Protein AF-A0A3B8ZKW4-F1 (afdb_monomer_lite)

Sequence (246 aa):
SGERSGASQREGILIQVPKGES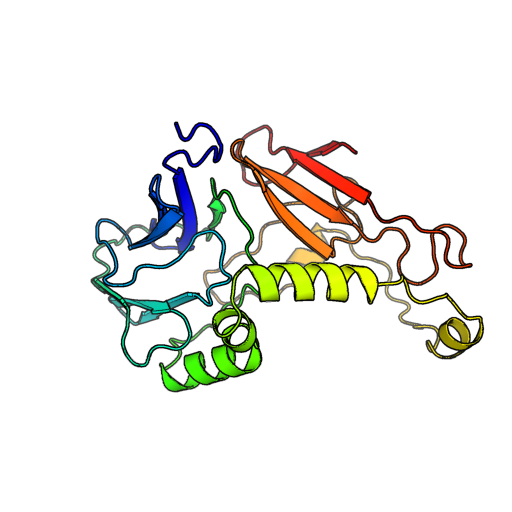LSAAQNADHEVTLMLLDQTSTWQGRADQWNFLSLVHQRDQSKVFVNGTAEPVLSVQSTDTAISKTMVIGQDLQGKIDEVSLFHSALTAEQLRQFWNASKVQLEHELTAAELQAEELDRNARLKPPAFSADYVNRIPAQTTTSQPISPQESIDGIHCPLGYRVDLMACEPEVLDPVAFDWDAAGRLWVIEMADYPLGMDGKGKPGGRVRVLEDKDGDGRYETSQL

Structure (mmCIF, N/CA/C/O backbone):
data_AF-A0A3B8ZKW4-F1
#
_entry.id   AF-A0A3B8ZKW4-F1
#
loop_
_atom_site.group_PDB
_atom_site.id
_atom_site.type_symbol
_atom_site.label_atom_id
_atom_site.label_alt_id
_atom_site.label_comp_id
_atom_site.label_asym_id
_atom_site.label_entity_id
_atom_site.label_seq_id
_atom_site.pdbx_PDB_ins_code
_atom_site.Cartn_x
_atom_site.Cartn_y
_atom_site.Cartn_z
_atom_site.occupancy
_atom_site.B_iso_or_equiv
_atom_site.auth_seq_id
_atom_site.auth_comp_id
_atom_site.auth_asym_id
_atom_site.auth_atom_id
_atom_site.pdbx_PDB_model_num
ATOM 1 N N . SER A 1 1 ? -18.358 25.438 -15.430 1.00 33.91 1 SER A N 1
ATOM 2 C CA . SER A 1 1 ? -18.828 24.160 -15.999 1.00 33.91 1 SER A CA 1
ATOM 3 C C . SER A 1 1 ? -17.690 23.159 -15.875 1.00 33.91 1 SER A C 1
ATOM 5 O O . SER A 1 1 ? -16.741 23.216 -16.644 1.00 33.91 1 SER A O 1
ATOM 7 N N . GLY A 1 2 ? -17.704 22.378 -14.792 1.00 30.92 2 GLY A N 1
ATOM 8 C CA . GLY A 1 2 ? -16.575 21.578 -14.308 1.00 30.92 2 GLY A CA 1
ATOM 9 C C . GLY A 1 2 ? -16.546 20.155 -14.857 1.00 30.92 2 GLY A C 1
ATOM 10 O O . GLY A 1 2 ? -16.766 19.210 -14.115 1.00 30.92 2 GLY A O 1
ATOM 11 N N . GLU A 1 3 ? -16.228 20.002 -16.136 1.00 38.22 3 GLU A N 1
ATOM 12 C CA . GLU A 1 3 ? -15.790 18.717 -16.690 1.00 38.22 3 GLU A CA 1
ATOM 13 C C . GLU A 1 3 ? -14.257 18.718 -16.744 1.00 38.22 3 GLU A C 1
ATOM 15 O O . GLU A 1 3 ? -13.689 19.113 -17.762 1.00 38.22 3 GLU A O 1
ATOM 20 N N . ARG A 1 4 ? -13.561 18.390 -15.636 1.00 38.19 4 ARG A N 1
ATOM 21 C CA . ARG A 1 4 ? -12.090 18.186 -15.673 1.00 38.19 4 ARG A CA 1
ATOM 22 C C . ARG A 1 4 ? -11.404 17.429 -14.524 1.00 38.19 4 ARG A C 1
ATOM 24 O O . ARG A 1 4 ? -10.181 17.448 -14.472 1.00 38.19 4 ARG A O 1
ATOM 31 N N . SER A 1 5 ? -12.104 16.681 -13.672 1.00 42.41 5 SER A N 1
ATOM 32 C CA . SER A 1 5 ? -11.433 15.620 -12.900 1.00 42.41 5 SER A CA 1
ATOM 33 C C . SER A 1 5 ? -12.316 14.384 -12.899 1.00 42.41 5 SER A C 1
ATOM 35 O O . SER A 1 5 ? -13.444 14.455 -12.422 1.00 42.41 5 SER A O 1
ATOM 37 N N . GLY A 1 6 ? -11.847 13.281 -13.479 1.00 45.50 6 GLY A N 1
ATOM 38 C CA . GLY A 1 6 ? -12.540 11.989 -13.503 1.00 45.50 6 GLY A CA 1
ATOM 39 C C . GLY A 1 6 ? -12.586 11.313 -12.131 1.00 45.50 6 GLY A C 1
ATOM 40 O O . GLY A 1 6 ? -12.218 10.152 -12.014 1.00 45.50 6 GLY A O 1
ATOM 41 N N . ALA A 1 7 ? -12.981 12.041 -11.087 1.00 51.31 7 ALA A N 1
ATOM 42 C CA . ALA A 1 7 ? -13.145 11.514 -9.743 1.00 51.31 7 ALA A CA 1
ATOM 43 C C . ALA A 1 7 ? -14.455 10.727 -9.673 1.00 51.31 7 ALA A C 1
ATOM 45 O O . ALA A 1 7 ? -15.514 11.261 -9.345 1.00 51.31 7 ALA A O 1
ATOM 46 N N . SER A 1 8 ? -14.396 9.457 -10.057 1.00 66.38 8 SER A N 1
ATOM 47 C CA . SER A 1 8 ? -15.454 8.504 -9.748 1.00 66.38 8 SER A CA 1
ATOM 48 C C . SER A 1 8 ? -15.399 8.151 -8.264 1.00 66.38 8 SER A C 1
ATOM 50 O O . SER A 1 8 ? -14.314 8.051 -7.687 1.00 66.38 8 SER A O 1
ATOM 52 N N . GLN A 1 9 ? -16.566 7.917 -7.659 1.00 79.44 9 GLN A N 1
ATOM 53 C CA . GLN A 1 9 ? -16.629 7.188 -6.394 1.00 79.44 9 GLN A CA 1
ATOM 54 C C . GLN A 1 9 ? -15.871 5.869 -6.555 1.00 79.44 9 GLN A C 1
ATOM 56 O O . GLN A 1 9 ? -16.070 5.165 -7.549 1.00 79.44 9 GLN A O 1
ATOM 61 N N . ARG A 1 10 ? -14.979 5.569 -5.615 1.00 85.25 10 ARG A N 1
ATOM 62 C CA . ARG A 1 10 ? -14.162 4.356 -5.648 1.00 85.25 10 ARG A CA 1
ATOM 63 C C . ARG A 1 10 ? -13.879 3.864 -4.246 1.00 85.25 10 ARG A C 1
ATOM 65 O O . ARG A 1 10 ? -13.755 4.660 -3.319 1.00 85.25 10 ARG A O 1
ATOM 72 N N . GLU A 1 11 ? -13.766 2.556 -4.133 1.00 89.00 11 GLU A N 1
ATOM 73 C CA . GLU A 1 11 ? -13.434 1.852 -2.909 1.00 89.00 11 GLU A CA 1
ATOM 74 C C . GLU A 1 11 ? -12.398 0.783 -3.241 1.00 89.00 11 GLU A C 1
ATOM 76 O O . GLU A 1 11 ? -12.451 0.201 -4.322 1.00 89.00 11 GLU A O 1
ATOM 81 N N . GLY A 1 12 ? -11.463 0.556 -2.325 1.00 87.38 12 GLY A N 1
ATOM 82 C CA . GLY A 1 12 ? -10.495 -0.530 -2.421 1.00 87.38 12 GLY A CA 1
ATOM 83 C C . GLY A 1 12 ? -10.075 -1.015 -1.042 1.00 87.38 12 GLY A C 1
ATOM 84 O O . GLY A 1 12 ? -10.119 -0.264 -0.060 1.00 87.38 12 GLY A O 1
ATOM 85 N N . ILE A 1 13 ? -9.669 -2.278 -0.961 1.00 87.81 13 ILE A N 1
ATOM 86 C CA . ILE A 1 13 ? -9.167 -2.891 0.266 1.00 87.81 13 ILE A CA 1
ATOM 87 C C . ILE A 1 13 ? -7.693 -2.521 0.409 1.00 87.81 13 ILE A C 1
ATOM 89 O O . ILE A 1 13 ? -6.855 -2.893 -0.407 1.00 87.81 13 ILE A O 1
ATOM 93 N N . LEU A 1 14 ? -7.359 -1.813 1.487 1.00 89.56 14 LEU A N 1
ATOM 94 C CA . LEU A 1 14 ? -5.968 -1.522 1.826 1.00 89.56 14 LEU A CA 1
ATOM 95 C C . LEU A 1 14 ? -5.297 -2.769 2.389 1.00 89.56 14 LEU A C 1
ATOM 97 O O . LEU A 1 14 ? -4.218 -3.156 1.952 1.00 89.56 14 LEU A O 1
ATOM 101 N N . ILE A 1 15 ? -5.958 -3.398 3.359 1.00 88.00 15 ILE A N 1
ATOM 102 C CA . ILE A 1 15 ? -5.505 -4.632 3.985 1.00 88.00 15 ILE A CA 1
ATOM 103 C C . ILE A 1 15 ? -6.709 -5.447 4.449 1.00 88.00 15 ILE A C 1
ATOM 105 O O . ILE A 1 15 ? -7.603 -4.929 5.116 1.00 88.00 15 ILE A O 1
ATOM 109 N N . GLN A 1 16 ? -6.712 -6.735 4.136 1.00 84.56 16 GLN A N 1
ATOM 110 C CA . GLN A 1 16 ? -7.596 -7.725 4.733 1.00 84.56 16 GLN A CA 1
ATOM 111 C C . GLN A 1 16 ? -6.759 -8.634 5.622 1.00 84.56 16 GLN A C 1
ATOM 113 O O . GLN A 1 16 ? -5.806 -9.246 5.146 1.00 84.56 16 GLN A O 1
ATOM 118 N N . VAL A 1 17 ? -7.086 -8.718 6.911 1.00 75.06 17 VAL A N 1
ATOM 119 C CA . VAL A 1 17 ? -6.329 -9.527 7.875 1.00 75.06 17 VAL A CA 1
ATOM 120 C C . VAL A 1 17 ? -6.917 -10.940 8.037 1.00 75.06 17 VAL A C 1
ATOM 122 O O . VAL A 1 17 ? -8.089 -11.164 7.718 1.00 75.06 17 VAL A O 1
ATOM 125 N N . PRO A 1 18 ? -6.142 -11.895 8.600 1.00 58.12 18 PRO A N 1
ATOM 126 C CA . PRO A 1 18 ? -6.533 -13.289 8.876 1.00 58.12 18 PRO A CA 1
ATOM 127 C C . PRO A 1 18 ? -7.777 -13.566 9.765 1.00 58.12 18 PRO A C 1
ATOM 129 O O . PRO A 1 18 ? -7.911 -14.632 10.361 1.00 58.12 18 PRO A O 1
ATOM 132 N N . LYS A 1 19 ? -8.723 -12.635 9.879 1.00 63.72 19 LYS A N 1
ATOM 133 C CA . LYS A 1 19 ? -10.028 -12.823 10.534 1.00 63.72 19 LYS A CA 1
ATOM 134 C C . LYS A 1 19 ? -11.207 -12.326 9.688 1.00 63.72 19 LYS A C 1
ATOM 136 O O . LYS A 1 19 ? -12.290 -12.107 10.209 1.00 63.72 19 LYS A O 1
ATOM 141 N N . GLY A 1 20 ? -10.968 -12.069 8.400 1.00 65.62 20 GLY A N 1
ATOM 142 C CA . GLY A 1 20 ? -11.964 -11.486 7.499 1.00 65.62 20 GLY A CA 1
ATOM 143 C C . GLY A 1 20 ? -12.142 -9.974 7.657 1.00 65.62 20 GLY A C 1
ATOM 144 O O . GLY A 1 20 ? -12.815 -9.370 6.830 1.00 65.62 20 GLY A O 1
ATOM 145 N N . GLU A 1 21 ? -11.509 -9.348 8.657 1.00 82.19 21 GLU A N 1
ATOM 146 C CA . GLU A 1 21 ? -11.537 -7.895 8.808 1.00 82.19 21 GLU A CA 1
ATOM 147 C C . GLU A 1 21 ? -10.779 -7.228 7.662 1.00 82.19 21 GLU A C 1
ATOM 149 O O . GLU A 1 21 ? -9.585 -7.468 7.467 1.00 82.19 21 GLU A O 1
ATOM 154 N N . SER A 1 22 ? -11.479 -6.362 6.941 1.00 87.25 22 SER A N 1
ATOM 155 C CA . SER A 1 22 ? -10.912 -5.544 5.878 1.00 87.25 22 SER A CA 1
ATOM 156 C C . SER A 1 22 ? -10.913 -4.089 6.313 1.00 87.25 22 SER A C 1
ATOM 158 O O . SER A 1 22 ? -11.950 -3.555 6.711 1.00 87.25 22 SER A O 1
ATOM 160 N N . LEU A 1 23 ? -9.744 -3.462 6.234 1.00 91.88 23 LEU A N 1
ATOM 161 C CA . LEU A 1 23 ? -9.607 -2.017 6.223 1.00 91.88 23 LEU A CA 1
ATOM 162 C C . LEU A 1 23 ? -9.671 -1.566 4.763 1.00 91.88 23 LEU A C 1
ATOM 164 O O . LEU A 1 23 ? -8.755 -1.854 3.988 1.00 91.88 23 LEU A O 1
ATOM 168 N N . SER A 1 24 ? -10.743 -0.874 4.391 1.00 93.12 24 SER A N 1
ATOM 169 C CA . SER A 1 24 ? -10.911 -0.273 3.069 1.00 93.12 24 SER A CA 1
ATOM 170 C C . SER A 1 24 ? -10.799 1.250 3.124 1.00 93.12 24 SER A C 1
ATOM 172 O O . SER A 1 24 ? -10.924 1.879 4.181 1.00 93.12 24 SER A O 1
ATOM 174 N N . ALA A 1 25 ? -10.524 1.842 1.966 1.00 93.38 25 ALA A N 1
ATOM 175 C CA . ALA A 1 25 ? -10.569 3.278 1.747 1.00 93.38 25 ALA A CA 1
ATOM 176 C C . ALA A 1 25 ? -11.634 3.582 0.695 1.00 93.38 25 ALA A C 1
ATOM 178 O O . ALA A 1 25 ? -11.605 3.010 -0.394 1.00 93.38 25 ALA A O 1
ATOM 179 N N . ALA A 1 26 ? -12.545 4.498 1.013 1.00 92.00 26 ALA A N 1
ATOM 180 C CA . ALA A 1 26 ? -13.568 4.980 0.097 1.00 92.00 26 ALA A CA 1
ATOM 181 C C . ALA A 1 26 ? -13.335 6.457 -0.217 1.00 92.00 26 ALA A C 1
ATOM 183 O O . ALA A 1 26 ? -13.250 7.288 0.692 1.00 92.00 26 ALA A O 1
ATOM 184 N N . GLN A 1 27 ? -13.262 6.778 -1.506 1.00 91.31 27 GLN A N 1
ATOM 185 C CA . GLN A 1 27 ? -13.149 8.136 -2.017 1.00 91.31 27 GLN A CA 1
ATOM 186 C C . GLN A 1 27 ? -14.480 8.619 -2.605 1.00 91.31 27 GLN A C 1
ATOM 188 O O . GLN A 1 27 ? -15.107 7.927 -3.412 1.00 91.31 27 GLN A O 1
ATOM 193 N N . ASN A 1 28 ? -14.860 9.858 -2.282 1.00 89.50 28 ASN A N 1
ATOM 194 C CA . ASN A 1 28 ? -15.985 10.548 -2.914 1.00 89.50 28 ASN A CA 1
ATOM 195 C C . ASN A 1 28 ? -15.567 11.404 -4.135 1.00 89.50 28 ASN A C 1
ATOM 197 O O . ASN A 1 28 ? -14.390 11.530 -4.483 1.00 89.50 28 ASN A O 1
ATOM 201 N N . ALA A 1 29 ? -16.555 12.012 -4.799 1.00 86.19 29 ALA A N 1
ATOM 202 C CA . ALA A 1 29 ? -16.339 12.856 -5.980 1.00 86.19 29 ALA A CA 1
ATOM 203 C C . ALA A 1 29 ? -15.483 14.107 -5.696 1.00 86.19 29 ALA A C 1
ATOM 205 O O . ALA A 1 29 ? -14.860 14.646 -6.610 1.00 86.19 29 ALA A O 1
ATOM 206 N N . ASP A 1 30 ? -15.408 14.532 -4.434 1.00 86.25 30 ASP A N 1
ATOM 207 C CA . ASP A 1 30 ? -14.614 15.675 -3.987 1.00 86.25 30 ASP A CA 1
ATOM 208 C C . ASP A 1 30 ? -13.167 15.285 -3.634 1.00 86.25 30 ASP A C 1
ATOM 210 O O . ASP A 1 30 ? -12.394 16.138 -3.200 1.00 86.25 30 ASP A O 1
ATOM 214 N N . HIS A 1 31 ? -12.762 14.030 -3.884 1.00 85.12 31 HIS A N 1
ATOM 215 C CA . HIS A 1 31 ? -11.466 13.432 -3.508 1.00 85.12 31 HIS A CA 1
ATOM 216 C C . HIS A 1 31 ? -11.234 13.315 -2.000 1.00 85.12 31 HIS A C 1
ATOM 218 O O . HIS A 1 31 ? -10.094 13.158 -1.556 1.00 85.12 31 HIS A O 1
ATOM 224 N N . GLU A 1 32 ? -12.296 13.376 -1.203 1.00 90.69 32 GLU A N 1
ATOM 225 C CA . GLU A 1 32 ? -12.206 13.076 0.221 1.00 90.69 32 GLU A CA 1
ATOM 226 C C . GLU A 1 32 ? -12.181 11.567 0.419 1.00 90.69 32 GLU A C 1
ATOM 228 O O . GLU A 1 32 ? -12.975 10.838 -0.182 1.00 90.69 32 GLU A O 1
ATOM 233 N N . VAL A 1 33 ? -11.263 11.113 1.267 1.00 93.00 33 VAL A N 1
ATOM 234 C CA . VAL A 1 33 ? -11.083 9.705 1.614 1.00 93.00 33 VAL A CA 1
ATOM 235 C C . VAL A 1 33 ? -11.589 9.468 3.025 1.00 93.00 33 VAL A C 1
ATOM 237 O O . VAL A 1 33 ? -11.247 10.199 3.954 1.00 93.00 33 VAL A O 1
ATOM 240 N N . THR A 1 34 ? -12.362 8.401 3.181 1.00 95.19 34 THR A N 1
ATOM 241 C CA . THR A 1 34 ? -12.769 7.848 4.473 1.00 95.19 34 THR A CA 1
ATOM 242 C C . THR A 1 34 ? -12.241 6.429 4.602 1.00 95.19 34 THR A C 1
ATOM 244 O O . THR A 1 34 ? -12.148 5.705 3.610 1.00 95.19 34 THR A O 1
ATOM 247 N N . LEU A 1 35 ? -11.870 6.038 5.820 1.00 96.00 35 LEU A N 1
ATOM 248 C CA . LEU A 1 35 ? -11.460 4.670 6.113 1.00 96.00 35 LEU A CA 1
ATOM 249 C C . LEU A 1 35 ? -12.644 3.905 6.687 1.00 96.00 35 LEU A C 1
ATOM 251 O O . LEU A 1 35 ? -13.417 4.446 7.483 1.00 96.00 35 LEU A O 1
ATOM 255 N N . MET A 1 36 ? -12.764 2.640 6.314 1.00 93.56 36 MET A N 1
ATOM 256 C CA . MET A 1 36 ? -13.785 1.746 6.843 1.00 93.56 36 MET A CA 1
ATOM 257 C C . MET A 1 36 ? -13.118 0.478 7.347 1.00 93.56 36 MET A C 1
ATOM 259 O O . MET A 1 36 ? -12.256 -0.082 6.680 1.00 93.56 36 MET A O 1
ATOM 263 N N . LEU A 1 37 ? -13.492 0.045 8.546 1.00 90.81 37 LEU A N 1
ATOM 264 C CA . LEU A 1 37 ? -13.071 -1.234 9.103 1.00 90.81 37 LEU A CA 1
ATOM 265 C C . LEU A 1 37 ? -14.333 -2.023 9.418 1.00 90.81 37 LEU A C 1
ATOM 267 O O . LEU A 1 37 ? -15.135 -1.584 10.246 1.00 90.81 37 LEU A O 1
ATOM 271 N N . LEU A 1 38 ? -14.490 -3.175 8.763 1.00 83.94 38 LEU A N 1
ATOM 272 C CA . LEU A 1 38 ? -15.756 -3.910 8.739 1.00 83.94 38 LEU A CA 1
ATOM 273 C C . LEU A 1 38 ? -16.890 -3.015 8.201 1.00 83.94 38 LEU A C 1
ATOM 275 O O . LEU A 1 38 ? -16.818 -2.543 7.072 1.00 83.94 38 LEU A O 1
ATOM 279 N N . ASP A 1 39 ? -17.926 -2.776 8.997 1.00 82.50 39 ASP A N 1
ATOM 280 C CA . ASP A 1 39 ? -19.108 -1.977 8.674 1.00 82.50 39 ASP A CA 1
ATOM 281 C C . ASP A 1 39 ? -19.083 -0.573 9.307 1.00 82.50 39 ASP A C 1
ATOM 283 O O . ASP A 1 39 ? -20.072 0.160 9.249 1.00 82.50 39 ASP A O 1
ATOM 287 N N . GLN A 1 40 ? -17.959 -0.182 9.918 1.00 91.31 40 GLN A N 1
ATOM 288 C CA . GLN A 1 40 ? -17.821 1.093 10.620 1.00 91.31 40 GLN A CA 1
ATOM 289 C C . GLN A 1 40 ? -16.898 2.056 9.879 1.00 91.31 40 GLN A C 1
ATOM 291 O O . GLN A 1 40 ? -15.819 1.687 9.419 1.00 91.31 40 GLN A O 1
ATOM 296 N N . THR A 1 41 ? -17.304 3.322 9.825 1.00 94.81 41 THR A N 1
ATOM 297 C CA . THR A 1 41 ? -16.546 4.410 9.196 1.00 94.81 41 THR A CA 1
ATOM 298 C C . THR A 1 41 ? -15.711 5.161 10.230 1.00 94.81 41 THR A C 1
ATOM 300 O O . THR A 1 41 ? -16.176 5.447 11.335 1.00 94.81 41 THR A O 1
ATOM 303 N N . SER A 1 42 ? -14.478 5.515 9.872 1.00 96.31 42 SER A N 1
ATOM 304 C CA . SER A 1 42 ? -13.592 6.313 10.717 1.00 96.31 42 SER A CA 1
ATOM 305 C C . SER A 1 42 ? -14.096 7.740 10.913 1.00 96.31 42 SER A C 1
ATOM 307 O O . SER A 1 42 ? -14.751 8.309 10.045 1.00 96.31 42 SER A O 1
ATOM 309 N N . THR A 1 43 ? -13.681 8.373 12.008 1.00 95.44 43 THR A N 1
ATOM 310 C CA . THR A 1 43 ? -13.877 9.818 12.221 1.00 95.44 43 THR A CA 1
ATOM 311 C C . THR A 1 43 ? -12.894 10.682 11.429 1.00 95.44 43 THR A C 1
ATOM 313 O O . THR A 1 43 ? -13.063 11.898 11.357 1.00 95.44 43 THR A O 1
ATOM 316 N N . TRP A 1 44 ? -11.861 10.070 10.848 1.00 95.12 44 TRP A N 1
ATOM 317 C CA . TRP A 1 44 ? -10.874 10.750 10.021 1.00 95.12 44 TRP A CA 1
ATOM 318 C C . TRP A 1 44 ? -11.363 10.931 8.586 1.00 95.12 44 TRP A C 1
ATOM 320 O O . TRP A 1 44 ? -12.019 10.055 8.020 1.00 95.12 44 TRP A O 1
ATOM 330 N N . GLN A 1 45 ? -10.992 12.070 8.010 1.00 90.56 45 GLN A N 1
ATOM 331 C CA . GLN A 1 45 ? -11.147 12.382 6.599 1.00 90.56 45 GLN A CA 1
ATOM 332 C C . GLN A 1 45 ? -9.799 12.842 6.064 1.00 90.56 45 GLN A C 1
ATOM 334 O O . GLN A 1 45 ? -9.123 13.663 6.690 1.00 90.56 45 GLN A O 1
ATOM 339 N N . GLY A 1 46 ? -9.425 12.315 4.907 1.00 89.25 46 GLY A N 1
ATOM 340 C CA . GLY A 1 46 ? -8.219 12.716 4.205 1.00 89.25 46 GLY A CA 1
ATOM 341 C C . GLY A 1 46 ? -8.473 13.020 2.749 1.00 89.25 46 GLY A C 1
ATOM 342 O O . GLY A 1 46 ? -9.603 13.224 2.308 1.00 89.25 46 GLY A O 1
ATOM 343 N N . ARG A 1 47 ? -7.382 13.047 2.000 1.00 86.88 47 ARG A N 1
ATOM 344 C CA . ARG A 1 47 ? -7.342 13.440 0.601 1.00 86.88 47 ARG A CA 1
ATOM 345 C C . ARG A 1 47 ? -6.696 12.330 -0.214 1.00 86.88 47 ARG A C 1
ATOM 347 O O . ARG A 1 47 ? -5.670 11.793 0.194 1.00 86.88 47 ARG A O 1
ATOM 354 N N . ALA A 1 48 ? -7.299 11.986 -1.346 1.00 83.31 48 ALA A N 1
ATOM 355 C CA . ALA A 1 48 ? -6.806 10.914 -2.213 1.00 83.31 48 ALA A CA 1
ATOM 356 C C . ALA A 1 48 ? -5.477 11.241 -2.910 1.00 83.31 48 ALA A C 1
ATOM 358 O O . ALA A 1 48 ? -4.787 10.346 -3.386 1.00 83.31 48 ALA A O 1
ATOM 359 N N . ASP A 1 49 ? -5.129 12.523 -2.977 1.00 80.69 49 ASP A N 1
ATOM 360 C CA . ASP A 1 49 ? -3.908 13.071 -3.559 1.00 80.69 49 ASP A CA 1
ATOM 361 C C . ASP A 1 49 ? -2.799 13.314 -2.517 1.00 80.69 49 ASP A C 1
ATOM 363 O O . ASP A 1 49 ? -1.846 14.041 -2.788 1.00 80.69 49 ASP A O 1
ATOM 367 N N . GLN A 1 50 ? -2.904 12.709 -1.327 1.00 83.56 50 GLN A N 1
ATOM 368 C CA . GLN A 1 50 ? -1.914 12.829 -0.254 1.00 83.56 50 GLN A CA 1
ATOM 369 C C . GLN A 1 50 ? -1.459 11.462 0.263 1.00 83.56 50 GLN A C 1
ATOM 371 O O . GLN A 1 50 ? -2.272 10.565 0.499 1.00 83.56 50 GLN A O 1
ATOM 376 N N . TRP A 1 51 ? -0.157 11.332 0.525 1.00 85.00 51 TRP A N 1
ATOM 377 C CA . TRP A 1 51 ? 0.388 10.193 1.259 1.00 85.00 51 TRP A CA 1
ATOM 378 C C . TRP A 1 51 ? -0.122 10.194 2.692 1.00 85.00 51 TRP A C 1
ATOM 380 O O . TRP A 1 51 ? -0.061 11.211 3.372 1.00 85.00 51 TRP A O 1
ATOM 390 N N . ASN A 1 52 ? -0.607 9.057 3.178 1.00 90.50 52 ASN A N 1
ATOM 391 C CA . ASN A 1 52 ? -1.040 8.911 4.563 1.00 90.50 52 ASN A CA 1
ATOM 392 C C . ASN A 1 52 ? -0.379 7.682 5.174 1.00 90.50 52 ASN A C 1
ATOM 394 O O . ASN A 1 52 ? -0.331 6.621 4.557 1.00 90.50 52 ASN A O 1
ATOM 398 N N . PHE A 1 53 ? 0.106 7.825 6.403 1.00 90.94 53 PHE A N 1
ATOM 399 C CA . PHE A 1 53 ? 0.650 6.715 7.168 1.00 90.94 53 PHE A CA 1
ATOM 400 C C . PHE A 1 53 ? -0.475 6.061 7.957 1.00 90.94 53 PHE A C 1
ATOM 402 O O . PHE A 1 53 ? -1.047 6.670 8.866 1.00 90.94 53 PHE A O 1
ATOM 409 N N . LEU A 1 54 ? -0.798 4.823 7.606 1.00 93.62 54 LEU A N 1
ATOM 410 C CA . LEU A 1 54 ? -1.895 4.075 8.203 1.00 93.62 54 LEU A CA 1
ATOM 411 C C . LEU A 1 54 ? -1.357 2.952 9.079 1.00 93.62 54 LEU A C 1
ATOM 413 O O . LEU A 1 54 ? -0.374 2.291 8.753 1.00 93.62 54 LEU A O 1
ATOM 417 N N . SER A 1 55 ? -2.005 2.720 10.216 1.00 93.19 55 SER A N 1
ATOM 418 C CA . SER A 1 55 ? -1.664 1.603 11.095 1.00 93.19 55 SER A CA 1
ATOM 419 C C . SER A 1 55 ? -2.920 0.921 11.606 1.00 93.19 55 SER A C 1
ATOM 421 O O . SER A 1 55 ? -3.723 1.531 12.311 1.00 93.19 55 SER A O 1
ATOM 423 N N . LEU A 1 56 ? -3.061 -0.363 11.280 1.00 92.25 56 LEU A N 1
ATOM 424 C CA . LEU A 1 56 ? -4.073 -1.249 11.843 1.00 92.25 56 LEU A CA 1
ATOM 425 C C . LEU A 1 56 ? -3.445 -2.043 12.993 1.00 92.25 56 LEU A C 1
ATOM 427 O O . LEU A 1 56 ? -2.550 -2.859 12.788 1.00 92.25 56 LEU A O 1
ATOM 431 N N . VAL A 1 57 ? -3.906 -1.796 14.216 1.00 91.19 57 VAL A N 1
ATOM 432 C CA . VAL A 1 57 ? -3.426 -2.469 15.427 1.00 91.19 57 VAL A CA 1
ATOM 433 C C . VAL A 1 57 ? -4.510 -3.392 15.955 1.00 91.19 57 VAL A C 1
ATOM 435 O O . VAL A 1 57 ? -5.574 -2.936 16.370 1.00 91.19 57 VAL A O 1
ATOM 438 N N . HIS A 1 58 ? -4.209 -4.687 15.998 1.00 86.56 58 HIS A N 1
ATOM 439 C CA . HIS A 1 58 ? -5.080 -5.695 16.591 1.00 86.56 58 HIS A CA 1
ATOM 440 C C . HIS A 1 58 ? -4.585 -6.081 17.990 1.00 86.56 58 HIS A C 1
ATOM 442 O O . HIS A 1 58 ? -3.439 -6.499 18.168 1.00 86.56 58 HIS A O 1
ATOM 448 N N . GLN A 1 59 ? -5.450 -5.962 18.996 1.00 83.94 59 GLN A N 1
ATOM 449 C CA . GLN A 1 59 ? -5.169 -6.364 20.370 1.00 83.94 59 GLN A CA 1
ATOM 450 C C . GLN A 1 59 ? -6.377 -7.100 20.958 1.00 83.94 59 GLN A C 1
ATOM 452 O O . GLN A 1 59 ? -7.405 -6.494 21.239 1.00 83.94 59 GLN A O 1
ATOM 457 N N . ARG A 1 60 ? -6.212 -8.403 21.221 1.00 81.38 60 ARG A N 1
ATOM 458 C CA . ARG A 1 60 ? -7.267 -9.302 21.729 1.00 81.38 60 ARG A CA 1
ATOM 459 C C . ARG A 1 60 ? -8.480 -9.367 20.789 1.00 81.38 60 ARG A C 1
ATOM 461 O O . ARG A 1 60 ? -8.398 -10.025 19.760 1.00 81.38 60 ARG A O 1
ATOM 468 N N . ASP A 1 61 ? -9.579 -8.738 21.180 1.00 82.00 61 ASP A N 1
ATOM 469 C CA . ASP A 1 61 ? -10.873 -8.650 20.506 1.00 82.00 61 ASP A CA 1
ATOM 470 C C . ASP A 1 61 ? -11.117 -7.249 19.932 1.00 82.00 61 ASP A C 1
ATOM 472 O O . ASP A 1 61 ? -12.224 -6.931 19.520 1.00 82.00 61 ASP A O 1
ATOM 476 N N . GLN A 1 62 ? -10.092 -6.397 19.882 1.00 87.12 62 GLN A N 1
ATOM 477 C CA . GLN A 1 62 ? -10.223 -5.028 19.407 1.00 87.12 62 GLN A CA 1
ATOM 478 C C . GLN A 1 62 ? -9.237 -4.727 18.283 1.00 87.12 62 GLN A C 1
ATOM 480 O O . GLN A 1 62 ? -8.029 -4.937 18.424 1.00 87.12 62 GLN A O 1
ATOM 485 N N . SER A 1 63 ? -9.757 -4.150 17.205 1.00 90.62 63 SER A N 1
ATOM 486 C CA . SER A 1 63 ? -8.976 -3.608 16.097 1.00 90.62 63 SER A CA 1
ATOM 487 C C . SER A 1 63 ? -9.081 -2.089 16.093 1.00 90.62 63 SER A C 1
ATOM 489 O O . SER A 1 63 ? -10.163 -1.522 16.251 1.00 90.62 63 SER A O 1
ATOM 491 N N . LYS A 1 64 ? -7.939 -1.418 15.953 1.00 93.19 64 LYS A N 1
ATOM 492 C CA . LYS A 1 64 ? -7.814 0.041 15.996 1.00 93.19 64 LYS A CA 1
ATOM 493 C C . LYS A 1 64 ? -7.085 0.542 14.766 1.00 93.19 64 LYS A C 1
ATOM 495 O O . LYS A 1 64 ? -6.031 0.014 14.428 1.00 93.19 64 LYS A O 1
ATOM 500 N N . VAL A 1 65 ? -7.608 1.595 14.157 1.00 95.06 65 VAL A N 1
ATOM 501 C CA . VAL A 1 65 ? -6.967 2.288 13.039 1.00 95.06 65 VAL A CA 1
ATOM 502 C C . VAL A 1 65 ? -6.386 3.599 13.545 1.00 95.06 65 VAL A C 1
ATOM 504 O O . VAL A 1 65 ? -7.090 4.393 14.169 1.00 95.06 65 VAL A O 1
ATOM 507 N N . PHE A 1 66 ? -5.111 3.832 13.263 1.00 96.25 66 PHE A N 1
ATOM 508 C CA . PHE A 1 66 ? -4.414 5.093 13.502 1.00 96.25 66 PHE A CA 1
ATOM 509 C C . PHE A 1 66 ? -3.978 5.685 12.166 1.00 96.25 66 PHE A C 1
ATOM 511 O O . PHE A 1 66 ? -3.656 4.948 11.232 1.00 96.25 66 PHE A O 1
ATOM 518 N N . VAL A 1 67 ? -3.953 7.014 12.094 1.00 95.38 67 VAL A N 1
ATOM 519 C CA . VAL A 1 67 ? -3.558 7.751 10.890 1.00 95.38 67 VAL A CA 1
ATOM 520 C C . VAL A 1 67 ? -2.527 8.798 11.278 1.00 95.38 67 VAL A C 1
ATOM 522 O O . VAL A 1 67 ? -2.703 9.473 12.288 1.00 95.38 67 VAL A O 1
ATOM 525 N N . ASN A 1 68 ? -1.449 8.926 10.506 1.00 93.00 68 ASN A N 1
ATOM 526 C CA . ASN A 1 68 ? -0.438 9.985 10.628 1.00 93.00 68 ASN A CA 1
ATOM 527 C C . ASN A 1 68 ? 0.076 10.178 12.073 1.00 93.00 68 ASN A C 1
ATOM 529 O O . ASN A 1 68 ? 0.232 11.295 12.565 1.00 93.00 68 ASN A O 1
ATOM 533 N N . GLY A 1 69 ? 0.284 9.067 12.794 1.00 88.19 69 GLY A N 1
ATOM 534 C CA . GLY A 1 69 ? 0.823 9.073 14.158 1.00 88.19 69 GLY A CA 1
ATOM 535 C C . GLY A 1 69 ? -0.105 9.662 15.235 1.00 88.19 69 GLY A C 1
ATOM 536 O O . GLY A 1 69 ? 0.388 10.115 16.279 1.00 88.19 69 GLY A O 1
ATOM 537 N N . THR A 1 70 ? -1.428 9.685 15.015 1.00 93.88 70 THR A N 1
ATOM 538 C CA . THR A 1 70 ? -2.404 10.154 16.015 1.00 93.88 70 THR A CA 1
ATOM 539 C C . THR A 1 70 ? -2.232 9.453 17.367 1.00 93.88 70 THR A C 1
ATOM 541 O O . THR A 1 70 ? -1.862 8.284 17.450 1.00 93.88 70 THR A O 1
ATOM 544 N N . ALA A 1 71 ? -2.479 10.185 18.461 1.00 92.06 71 ALA A N 1
ATOM 545 C CA . ALA A 1 71 ? -2.416 9.617 19.814 1.00 92.06 71 ALA A CA 1
ATOM 546 C C . ALA A 1 71 ? -3.575 8.644 20.082 1.00 92.06 71 ALA A C 1
ATOM 548 O O . ALA A 1 71 ? -3.389 7.621 20.733 1.00 92.06 71 ALA A O 1
ATOM 549 N N . GLU A 1 72 ? -4.749 8.968 19.544 1.00 95.75 72 GLU A N 1
ATOM 550 C CA . GLU A 1 72 ? -5.964 8.168 19.651 1.00 95.75 72 GLU A CA 1
ATOM 551 C C . GLU A 1 72 ? -6.314 7.549 18.291 1.00 95.75 72 GLU A C 1
ATOM 553 O O . GLU A 1 72 ? -5.988 8.131 17.245 1.00 95.75 72 GLU A O 1
ATOM 558 N N . PRO A 1 73 ? -6.970 6.377 18.280 1.00 96.31 73 PRO A N 1
ATOM 559 C CA . PRO A 1 73 ? -7.409 5.756 17.043 1.00 96.31 73 PRO A CA 1
ATOM 560 C C . PRO A 1 73 ? -8.537 6.566 16.395 1.00 96.31 73 PRO A C 1
ATOM 562 O O . PRO A 1 73 ? -9.433 7.070 17.072 1.00 96.31 73 PRO A O 1
ATOM 565 N N . VAL A 1 74 ? -8.523 6.637 15.067 1.00 96.88 74 VAL A N 1
ATOM 566 C CA . VAL A 1 74 ? -9.590 7.265 14.267 1.00 96.88 74 VAL A CA 1
ATOM 567 C C . VAL A 1 74 ? -10.796 6.341 14.090 1.00 96.88 74 VAL A C 1
ATOM 569 O O . VAL A 1 74 ? -11.880 6.780 13.710 1.00 96.88 74 VAL A O 1
ATOM 572 N N . LEU A 1 75 ? -10.597 5.048 14.348 1.00 95.25 75 LEU A N 1
ATOM 573 C CA . LEU A 1 75 ? -11.623 4.019 14.326 1.00 95.25 75 LEU A CA 1
ATOM 574 C C . LEU A 1 75 ? -11.226 2.887 15.272 1.00 95.25 75 LEU A C 1
ATOM 576 O O . LEU A 1 75 ? -10.064 2.481 15.313 1.00 95.25 75 LEU A O 1
ATOM 580 N N . SER A 1 76 ? -12.184 2.383 16.041 1.00 94.06 76 SER A N 1
ATOM 581 C CA . SER A 1 76 ? -11.979 1.285 16.981 1.00 94.06 76 SER A CA 1
ATOM 582 C C . SER A 1 76 ? -13.183 0.363 16.922 1.00 94.06 76 SER A C 1
ATOM 584 O O . SER A 1 76 ? -14.295 0.783 17.236 1.00 94.06 76 SER A O 1
ATOM 586 N N . VAL A 1 77 ? -12.956 -0.881 16.519 1.00 90.06 77 VAL A N 1
ATOM 587 C CA . VAL A 1 77 ? -14.010 -1.870 16.301 1.00 90.06 77 VAL A CA 1
ATOM 588 C C . VAL A 1 77 ? -13.764 -3.076 17.197 1.00 90.06 77 VAL A C 1
ATOM 590 O O . VAL A 1 77 ? -12.626 -3.508 17.392 1.00 90.06 77 VAL A O 1
ATOM 593 N N . GLN A 1 78 ? -14.843 -3.600 17.776 1.00 86.56 78 GLN A N 1
ATOM 594 C CA . GLN A 1 78 ? -14.828 -4.891 18.453 1.00 86.56 78 GLN A CA 1
ATOM 595 C C . GLN A 1 78 ? -14.900 -5.987 17.390 1.00 86.56 78 GLN A C 1
ATOM 597 O O . GLN A 1 78 ? -15.876 -6.083 16.647 1.00 86.56 78 GLN A O 1
ATOM 602 N N . SER A 1 79 ? -13.848 -6.790 17.320 1.00 70.69 79 SER A N 1
ATOM 603 C CA . SER A 1 79 ? -13.747 -7.972 16.479 1.00 70.69 79 SER A CA 1
ATOM 604 C C . SER A 1 79 ? -14.751 -9.005 16.982 1.00 70.69 79 SER A C 1
ATOM 606 O O . SER A 1 79 ? -14.554 -9.640 18.018 1.00 70.69 79 SER A O 1
ATOM 608 N N . THR A 1 80 ? -15.874 -9.131 16.279 1.00 64.12 80 THR A N 1
ATOM 609 C CA . THR A 1 80 ? -16.887 -10.160 16.565 1.00 64.12 80 THR A CA 1
ATOM 610 C C . THR A 1 80 ? -16.690 -11.408 15.712 1.00 64.12 80 THR A C 1
ATOM 612 O O . THR A 1 80 ? -17.340 -12.427 15.959 1.00 64.12 80 THR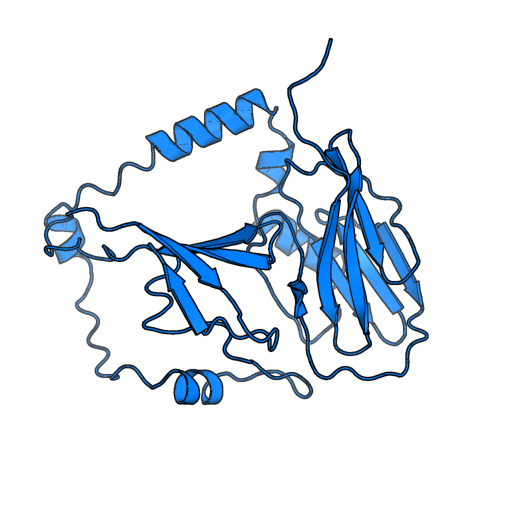 A O 1
ATOM 615 N N . ASP A 1 81 ? -15.782 -11.348 14.734 1.00 57.44 81 ASP A N 1
ATOM 616 C CA . ASP A 1 81 ? -15.615 -12.407 13.758 1.00 57.44 81 ASP A CA 1
ATOM 617 C C . ASP A 1 81 ? -14.684 -13.513 14.272 1.00 57.44 81 ASP A C 1
ATOM 619 O O . ASP A 1 81 ? -13.582 -13.291 14.783 1.00 57.44 81 ASP A O 1
ATOM 623 N N . THR A 1 82 ? -15.175 -14.742 14.155 1.00 51.16 82 THR A N 1
ATOM 624 C CA . THR A 1 82 ? -14.470 -15.974 14.537 1.00 51.16 82 THR A CA 1
ATOM 625 C C . THR A 1 82 ? -13.959 -16.728 13.312 1.00 51.16 82 THR A C 1
ATOM 627 O O . THR A 1 82 ? -13.250 -17.728 13.462 1.00 51.16 82 THR A O 1
ATOM 630 N N . ALA A 1 83 ? -14.296 -16.263 12.105 1.00 50.69 83 ALA A N 1
ATOM 631 C CA . ALA A 1 83 ? -13.831 -16.846 10.862 1.00 50.69 83 ALA A CA 1
ATOM 632 C C . ALA A 1 83 ? -12.347 -16.525 10.651 1.00 50.69 83 ALA A C 1
ATOM 634 O O . ALA A 1 83 ? -11.943 -15.375 10.544 1.00 50.69 83 ALA A O 1
ATOM 635 N N . ILE A 1 84 ? -11.513 -17.562 10.583 1.00 49.66 84 ILE A N 1
ATOM 636 C CA . ILE A 1 84 ? -10.076 -17.427 10.337 1.00 49.66 84 ILE A CA 1
ATOM 637 C C . ILE A 1 84 ? -9.845 -17.575 8.831 1.00 49.66 84 ILE A C 1
ATOM 639 O O . ILE A 1 84 ? -9.736 -18.696 8.329 1.00 49.66 84 ILE A O 1
ATOM 643 N N . SER A 1 85 ? -9.748 -16.459 8.104 1.00 55.75 85 SER A N 1
ATOM 644 C CA . SER A 1 85 ? -8.976 -16.475 6.854 1.00 55.75 85 SER A CA 1
ATOM 645 C C . SER A 1 85 ? -7.512 -16.687 7.234 1.00 55.75 85 SER A C 1
ATOM 647 O O . SER A 1 85 ? -7.046 -16.101 8.194 1.00 55.75 85 SER A O 1
ATOM 649 N N . LYS A 1 86 ? -6.750 -17.526 6.535 1.00 62.38 86 LYS A N 1
ATOM 650 C CA . LYS A 1 86 ? -5.300 -17.666 6.804 1.00 62.38 86 LYS A CA 1
ATOM 651 C C . LYS A 1 86 ? -4.448 -16.786 5.895 1.00 62.38 86 LYS A C 1
ATOM 653 O O . LYS A 1 86 ? -3.229 -16.932 5.875 1.00 62.38 86 LYS A O 1
ATOM 658 N N . THR A 1 87 ? -5.097 -15.930 5.120 1.00 67.25 87 THR A N 1
ATOM 659 C CA . THR A 1 87 ? -4.467 -15.118 4.090 1.00 67.25 87 THR A CA 1
ATOM 660 C C . THR A 1 87 ? -4.667 -13.659 4.450 1.00 67.25 87 THR A C 1
ATOM 662 O O . THR A 1 87 ? -5.765 -13.255 4.839 1.00 67.25 87 THR A O 1
ATOM 665 N N . MET A 1 88 ? -3.584 -12.895 4.349 1.00 74.62 88 MET A N 1
ATOM 666 C CA . MET A 1 88 ? -3.629 -11.446 4.392 1.00 74.62 88 MET A CA 1
ATOM 667 C C . MET A 1 88 ? -3.546 -10.942 2.957 1.00 74.62 88 MET A C 1
ATOM 669 O O . MET A 1 88 ? -2.661 -11.373 2.222 1.00 74.62 88 MET A O 1
ATOM 673 N N . VAL A 1 89 ? -4.454 -10.053 2.573 1.00 78.75 89 VAL A N 1
ATOM 674 C CA . VAL A 1 89 ? -4.468 -9.439 1.240 1.00 78.75 89 VAL A CA 1
ATOM 675 C C . VAL A 1 89 ? -4.159 -7.959 1.399 1.00 78.75 89 VAL A C 1
ATOM 677 O O . VAL A 1 89 ? -4.624 -7.345 2.357 1.00 78.75 89 VAL A O 1
ATOM 680 N N . ILE A 1 90 ? -3.362 -7.387 0.500 1.00 83.44 90 ILE A N 1
ATOM 681 C CA . ILE A 1 90 ? -2.994 -5.968 0.513 1.00 83.44 90 ILE A CA 1
ATOM 682 C C . ILE A 1 90 ? -3.336 -5.374 -0.847 1.00 83.44 90 ILE A C 1
ATOM 684 O O . ILE A 1 90 ? -3.000 -5.969 -1.866 1.00 83.44 90 ILE A O 1
ATOM 688 N N . GLY A 1 91 ? -3.987 -4.211 -0.854 1.00 84.62 91 GLY A N 1
ATOM 689 C CA . GLY A 1 91 ? -4.237 -3.444 -2.077 1.00 84.62 91 GLY A CA 1
ATOM 690 C C . GLY A 1 91 ? -5.263 -4.050 -3.039 1.00 84.62 91 GLY A C 1
ATOM 691 O O . GLY A 1 91 ? -5.334 -3.615 -4.185 1.00 84.62 91 GLY A O 1
ATOM 692 N N . GLN A 1 92 ? -6.063 -5.034 -2.615 1.00 81.75 92 GLN A N 1
ATOM 693 C CA . GLN A 1 92 ? -7.078 -5.634 -3.483 1.00 81.75 92 GLN A CA 1
ATOM 694 C C . GLN A 1 92 ? -8.104 -4.588 -3.931 1.00 81.75 92 GLN A C 1
ATOM 696 O O . GLN A 1 92 ? -8.696 -3.888 -3.107 1.00 81.75 92 GLN A O 1
ATOM 701 N N . ASP A 1 93 ? -8.299 -4.495 -5.248 1.00 82.62 93 ASP A N 1
ATOM 702 C CA . ASP A 1 93 ? -9.161 -3.513 -5.919 1.00 82.62 93 ASP A CA 1
ATOM 703 C C . ASP A 1 93 ? -8.815 -2.043 -5.602 1.00 82.62 93 ASP A C 1
ATOM 705 O O . ASP A 1 93 ? -9.593 -1.127 -5.886 1.00 82.62 93 ASP A O 1
ATOM 709 N N . LEU A 1 94 ? -7.639 -1.786 -5.018 1.00 84.75 94 LEU A N 1
ATOM 710 C CA . LEU A 1 94 ? -7.190 -0.437 -4.720 1.00 84.75 94 LEU A CA 1
ATOM 711 C C . LEU A 1 94 ? -6.815 0.296 -6.007 1.00 84.75 94 LEU A C 1
ATOM 713 O O . LEU A 1 94 ? -6.137 -0.231 -6.879 1.00 84.75 94 LEU A O 1
ATOM 717 N N . GLN A 1 95 ? -7.225 1.559 -6.088 1.00 82.44 95 GLN A N 1
ATOM 718 C CA . GLN A 1 95 ? -6.759 2.493 -7.108 1.00 82.44 95 GLN A CA 1
ATOM 719 C C . GLN A 1 95 ? -5.874 3.537 -6.435 1.00 82.44 95 GLN A C 1
ATOM 721 O O . GLN A 1 95 ? -6.377 4.556 -5.948 1.00 82.44 95 GLN A O 1
ATOM 726 N N . GLY A 1 96 ? -4.572 3.273 -6.380 1.00 81.25 96 GLY A N 1
ATOM 727 C CA . GLY A 1 96 ? -3.600 4.144 -5.736 1.00 81.25 96 GLY A CA 1
ATOM 728 C C . GLY A 1 96 ? -2.440 3.385 -5.103 1.00 81.25 96 GLY A C 1
ATOM 729 O O . GLY A 1 96 ? -2.438 2.163 -4.984 1.00 81.25 96 GLY A O 1
ATOM 730 N N . LYS A 1 97 ? -1.456 4.156 -4.647 1.00 81.75 97 LYS A N 1
ATOM 731 C CA . LYS A 1 97 ? -0.151 3.636 -4.245 1.00 81.75 97 LYS A CA 1
ATOM 732 C C . LYS A 1 97 ? -0.138 3.173 -2.791 1.00 81.75 97 LYS A C 1
ATOM 734 O O . LYS A 1 97 ? -0.688 3.834 -1.910 1.00 81.75 97 LYS A O 1
ATOM 739 N N . ILE A 1 98 ? 0.581 2.084 -2.546 1.00 82.94 98 ILE A N 1
ATOM 740 C CA . ILE A 1 98 ? 0.992 1.636 -1.215 1.00 82.94 98 ILE A CA 1
ATOM 741 C C . ILE A 1 98 ? 2.517 1.581 -1.213 1.00 82.94 98 ILE A C 1
ATOM 743 O O . ILE A 1 98 ? 3.118 1.103 -2.170 1.00 82.94 98 ILE A O 1
ATOM 747 N N . ASP A 1 99 ? 3.128 2.049 -0.132 1.00 80.56 99 ASP A N 1
ATOM 748 C CA . ASP A 1 99 ? 4.567 1.940 0.088 1.00 80.56 99 ASP A CA 1
ATOM 749 C C . ASP A 1 99 ? 4.850 1.580 1.556 1.00 80.56 99 ASP A C 1
ATOM 751 O O . ASP A 1 99 ? 3.979 1.725 2.418 1.00 80.56 99 ASP A O 1
ATOM 755 N N . GLU A 1 100 ? 6.052 1.076 1.827 1.00 82.25 100 GLU A N 1
ATOM 756 C CA . GLU A 1 100 ? 6.580 0.766 3.165 1.00 82.25 100 GLU A CA 1
ATOM 757 C C . GLU A 1 100 ? 5.672 -0.119 4.051 1.00 82.25 100 GLU A C 1
ATOM 759 O O . GLU A 1 100 ? 5.489 0.117 5.251 1.00 82.25 100 GLU A O 1
ATOM 764 N N . VAL A 1 101 ? 5.126 -1.205 3.493 1.00 83.44 101 VAL A N 1
ATOM 765 C CA . VAL A 1 101 ? 4.338 -2.174 4.273 1.00 83.44 101 VAL A CA 1
ATOM 766 C C . VAL A 1 101 ? 5.212 -2.866 5.323 1.00 83.44 101 VAL A C 1
ATOM 768 O O . VAL A 1 101 ? 6.178 -3.555 5.001 1.00 83.44 101 VAL A O 1
ATOM 771 N N . SER A 1 102 ? 4.824 -2.741 6.594 1.00 84.19 102 SER A N 1
ATOM 772 C CA . SER A 1 102 ? 5.509 -3.365 7.733 1.00 84.19 102 SER A CA 1
ATOM 773 C C . SER A 1 102 ? 4.543 -4.169 8.605 1.00 84.19 102 SER A C 1
ATOM 775 O O . SER A 1 102 ? 3.445 -3.712 8.918 1.00 84.19 102 SER A O 1
ATOM 777 N N . LEU A 1 103 ? 4.971 -5.357 9.046 1.00 82.06 103 LEU A N 1
ATOM 778 C CA . LEU A 1 103 ? 4.189 -6.257 9.901 1.00 82.06 103 LEU A CA 1
ATOM 779 C C . LEU A 1 103 ? 4.898 -6.514 11.230 1.00 82.06 103 LEU A C 1
ATOM 781 O O . LEU A 1 103 ? 6.095 -6.794 11.269 1.00 82.06 103 LEU A O 1
ATOM 785 N N . PHE A 1 104 ? 4.134 -6.483 12.322 1.00 81.00 104 PHE A N 1
ATOM 786 C CA . PHE A 1 104 ? 4.648 -6.678 13.676 1.00 81.00 104 PHE A CA 1
ATOM 787 C C . PHE A 1 104 ? 3.901 -7.801 14.389 1.00 81.00 104 PHE A C 1
ATOM 789 O O . PHE A 1 104 ? 2.684 -7.933 14.287 1.00 81.00 104 PHE A O 1
ATOM 796 N N . HIS A 1 105 ? 4.630 -8.590 15.179 1.00 74.12 105 HIS A N 1
ATOM 797 C CA . HIS A 1 105 ? 4.051 -9.688 15.959 1.00 74.12 105 HIS A CA 1
ATOM 798 C C . HIS A 1 105 ? 3.340 -9.216 17.244 1.00 74.12 105 HIS A C 1
ATOM 800 O O . HIS A 1 105 ? 2.782 -10.029 17.983 1.00 74.12 105 HIS A O 1
ATOM 806 N N . SER A 1 106 ? 3.414 -7.925 17.570 1.00 81.25 106 SER A N 1
ATOM 807 C CA . SER A 1 106 ? 2.847 -7.330 18.780 1.00 81.25 106 SER A CA 1
ATOM 808 C C . SER A 1 106 ? 2.068 -6.065 18.454 1.00 81.25 106 SER A C 1
ATOM 810 O O . SER A 1 106 ? 2.479 -5.297 17.585 1.00 81.25 106 SER A O 1
ATOM 812 N N . ALA A 1 107 ? 1.006 -5.806 19.216 1.00 87.38 107 ALA A N 1
ATOM 813 C CA . ALA A 1 107 ? 0.285 -4.542 19.159 1.00 87.38 107 ALA A CA 1
ATOM 814 C C . ALA A 1 107 ? 1.213 -3.378 19.551 1.00 87.38 107 ALA A C 1
ATOM 816 O O . ALA A 1 107 ? 1.661 -3.302 20.697 1.00 87.38 107 ALA A O 1
ATOM 817 N N . LEU A 1 108 ? 1.500 -2.494 18.594 1.00 91.06 108 LEU A N 1
ATOM 818 C CA . LEU A 1 108 ? 2.299 -1.292 18.823 1.00 91.06 108 LEU A CA 1
ATOM 819 C C . LEU A 1 108 ? 1.503 -0.247 19.614 1.00 91.06 108 LEU A C 1
ATOM 821 O O . LEU A 1 108 ? 0.288 -0.114 19.454 1.00 91.06 108 LEU A O 1
ATOM 825 N N . THR A 1 109 ? 2.194 0.515 20.461 1.00 92.25 109 THR A N 1
ATOM 826 C CA . THR A 1 109 ? 1.605 1.660 21.167 1.00 92.25 109 THR A CA 1
ATOM 827 C C . THR A 1 109 ? 1.521 2.882 20.251 1.00 92.25 109 THR A C 1
ATOM 829 O O . THR A 1 109 ? 2.295 3.016 19.305 1.00 92.25 109 THR A O 1
ATOM 832 N N . ALA A 1 110 ? 0.633 3.831 20.563 1.00 91.62 110 ALA A N 1
ATOM 833 C CA . ALA A 1 110 ? 0.538 5.089 19.817 1.00 91.62 110 ALA A CA 1
ATOM 834 C C . ALA A 1 110 ? 1.863 5.881 19.806 1.00 91.62 110 ALA A C 1
ATOM 836 O O . ALA A 1 110 ? 2.180 6.560 18.832 1.00 91.62 110 ALA A O 1
ATOM 837 N N . GLU A 1 111 ? 2.671 5.767 20.865 1.00 90.94 111 GLU A N 1
ATOM 838 C CA . GLU A 1 111 ? 4.005 6.373 20.919 1.00 90.94 111 GLU A CA 1
ATOM 839 C C . GLU A 1 111 ? 4.969 5.718 19.921 1.00 90.94 111 GLU A C 1
ATOM 841 O O . GLU A 1 111 ? 5.665 6.422 19.193 1.00 90.94 111 GLU A O 1
ATOM 846 N N . GLN A 1 112 ? 4.969 4.385 19.829 1.00 90.00 112 GLN A N 1
ATOM 847 C CA . GLN A 1 112 ? 5.778 3.660 18.845 1.00 90.00 112 GLN A CA 1
ATOM 848 C C . GLN A 1 112 ? 5.336 3.985 17.414 1.00 90.00 112 GLN A C 1
ATOM 850 O O . GLN A 1 112 ? 6.175 4.277 16.566 1.00 90.00 112 GLN A O 1
ATOM 855 N N . LEU A 1 113 ? 4.027 4.016 17.146 1.00 90.19 113 LEU A N 1
ATOM 856 C CA . LEU A 1 113 ? 3.493 4.408 15.837 1.00 90.19 113 LEU A CA 1
ATOM 857 C C . LEU A 1 113 ? 3.915 5.829 15.447 1.00 90.19 113 LEU A C 1
ATOM 859 O O . LEU A 1 113 ? 4.290 6.077 14.304 1.00 90.19 113 LEU A O 1
ATOM 863 N N . ARG A 1 114 ? 3.923 6.760 16.405 1.00 87.69 114 ARG A N 1
ATOM 864 C CA . ARG A 1 114 ? 4.406 8.127 16.181 1.00 87.69 114 ARG A CA 1
ATOM 865 C C . ARG A 1 114 ? 5.896 8.176 15.838 1.00 87.69 114 ARG A C 1
ATOM 867 O O . ARG A 1 114 ? 6.301 9.017 15.043 1.00 87.69 114 ARG A O 1
ATOM 874 N N . GLN A 1 115 ? 6.714 7.291 16.407 1.00 87.44 115 GLN A N 1
ATOM 875 C CA . GLN A 1 115 ? 8.129 7.196 16.038 1.00 87.44 115 GLN A CA 1
ATOM 876 C C . GLN A 1 115 ? 8.299 6.745 14.580 1.00 87.44 115 GLN A C 1
ATOM 878 O O . GLN A 1 115 ? 9.087 7.358 13.862 1.00 87.44 115 GLN A O 1
ATOM 883 N N . PHE A 1 116 ? 7.529 5.749 14.124 1.00 86.44 116 PHE A N 1
ATOM 884 C CA . PHE A 1 116 ? 7.522 5.331 12.715 1.00 86.44 116 PHE A CA 1
ATOM 885 C C . PHE A 1 116 ? 7.040 6.447 11.786 1.00 86.44 116 PHE A C 1
ATOM 887 O O . PHE A 1 116 ? 7.702 6.745 10.796 1.00 86.44 116 PHE A O 1
ATOM 894 N N . TRP A 1 117 ? 5.956 7.133 12.150 1.00 85.06 117 TRP A N 1
ATOM 895 C CA . TRP A 1 117 ? 5.470 8.299 11.413 1.00 85.06 117 TRP A CA 1
ATOM 896 C C . TRP A 1 117 ? 6.557 9.369 11.241 1.00 85.06 117 TRP A C 1
ATOM 898 O O . TRP A 1 117 ? 6.842 9.789 10.120 1.00 85.06 117 TRP A O 1
ATOM 908 N N . ASN A 1 118 ? 7.228 9.758 12.327 1.00 81.06 118 ASN A N 1
ATOM 909 C CA . ASN A 1 118 ? 8.301 10.752 12.274 1.00 81.06 118 ASN A CA 1
ATOM 910 C C . ASN A 1 118 ? 9.478 10.292 11.395 1.00 81.06 118 ASN A C 1
ATOM 912 O O . ASN A 1 118 ? 10.122 11.115 10.745 1.00 81.06 118 ASN A O 1
ATOM 916 N N . ALA A 1 119 ? 9.765 8.988 11.375 1.00 79.31 119 ALA A N 1
ATOM 917 C CA . ALA A 1 119 ? 10.824 8.409 10.555 1.00 79.31 119 ALA A CA 1
ATOM 918 C C . ALA A 1 119 ? 10.463 8.350 9.060 1.00 79.31 119 ALA A C 1
ATOM 920 O O . ALA A 1 119 ? 11.355 8.546 8.237 1.00 79.31 119 ALA A O 1
ATOM 921 N N . SER A 1 120 ? 9.180 8.160 8.718 1.00 74.25 120 SER A N 1
ATOM 922 C CA . SER A 1 120 ? 8.687 8.110 7.328 1.00 74.25 120 SER A CA 1
ATOM 923 C C . SER A 1 120 ? 8.873 9.427 6.567 1.00 74.25 120 SER A C 1
ATOM 925 O O . SER A 1 120 ? 8.872 9.452 5.342 1.00 74.25 120 SER A O 1
ATOM 927 N N . LYS A 1 121 ? 9.017 10.550 7.291 1.00 76.12 121 LYS A N 1
ATOM 928 C CA . LYS A 1 121 ? 9.078 11.922 6.752 1.00 76.12 121 LYS A CA 1
ATOM 929 C C . LYS A 1 121 ? 7.850 12.368 5.947 1.00 76.12 121 LYS A C 1
ATOM 931 O O . LYS A 1 121 ? 7.844 13.508 5.492 1.00 76.12 121 LYS A O 1
ATOM 936 N N . VAL A 1 122 ? 6.794 11.557 5.853 1.00 73.12 122 VAL A N 1
ATOM 937 C CA . VAL A 1 122 ? 5.537 11.900 5.163 1.00 73.12 122 VAL A CA 1
ATOM 938 C C . VAL A 1 122 ? 4.903 13.173 5.745 1.00 73.12 122 VAL A C 1
ATOM 940 O O . VAL A 1 122 ? 4.280 13.941 5.020 1.00 73.12 122 VAL A O 1
ATOM 943 N N . GLN A 1 123 ? 5.135 13.483 7.028 1.00 70.75 123 GLN A N 1
ATOM 944 C CA . GLN A 1 123 ? 4.697 14.746 7.638 1.00 70.75 123 GLN A CA 1
ATOM 945 C C . GLN A 1 123 ? 5.179 15.988 6.878 1.00 70.75 123 GLN A C 1
ATOM 947 O O . GLN A 1 123 ? 4.430 16.954 6.757 1.00 70.75 123 GLN A O 1
ATOM 952 N N . LEU A 1 124 ? 6.409 15.961 6.357 1.00 66.31 124 LEU A N 1
ATOM 953 C CA . LEU A 1 124 ? 6.977 17.093 5.625 1.00 66.31 124 LEU A CA 1
ATOM 954 C C . LEU A 1 124 ? 6.202 17.372 4.332 1.00 66.31 124 LEU A C 1
ATOM 956 O O . LEU A 1 124 ? 6.182 18.506 3.872 1.00 66.31 124 LEU A O 1
ATOM 960 N N . GLU A 1 125 ? 5.544 16.359 3.765 1.00 65.06 125 GLU A N 1
ATOM 961 C CA . GLU A 1 125 ? 4.724 16.501 2.561 1.00 65.06 125 GLU A CA 1
ATOM 962 C C . GLU A 1 125 ? 3.334 17.077 2.881 1.00 65.06 125 GLU A C 1
ATOM 964 O O . GLU A 1 125 ? 2.790 17.840 2.090 1.00 65.06 125 GLU A O 1
ATOM 969 N N . HIS A 1 126 ? 2.784 16.809 4.072 1.00 65.94 126 HIS A N 1
ATOM 970 C CA . HIS A 1 126 ? 1.509 17.397 4.524 1.00 65.94 126 HIS A CA 1
ATOM 971 C C . HIS A 1 126 ? 1.580 18.905 4.780 1.00 65.94 126 HIS A C 1
ATOM 973 O O . HIS A 1 126 ? 0.554 19.583 4.750 1.00 65.94 126 HIS A O 1
ATOM 979 N N . GLU A 1 127 ? 2.769 19.435 5.060 1.00 64.31 127 GLU A N 1
ATOM 980 C CA . GLU A 1 127 ? 2.979 20.862 5.335 1.00 64.31 127 GLU A CA 1
ATOM 981 C C . GLU A 1 127 ? 3.089 21.706 4.050 1.00 64.31 127 GLU A C 1
ATOM 983 O O . GLU A 1 127 ? 3.048 22.936 4.120 1.00 64.31 127 GLU A O 1
ATOM 988 N N . LEU A 1 128 ? 3.188 21.062 2.881 1.00 61.66 128 LEU A N 1
ATOM 989 C CA . LEU A 1 128 ? 3.331 21.703 1.576 1.00 61.66 128 LEU A CA 1
ATOM 990 C C . LEU A 1 128 ? 1.970 21.865 0.880 1.00 61.66 128 LEU A C 1
ATOM 992 O O . LEU A 1 128 ? 1.109 20.985 0.900 1.00 61.66 128 LEU A O 1
ATOM 996 N N . THR A 1 129 ? 1.767 22.995 0.206 1.00 66.69 129 THR A N 1
ATOM 997 C CA . THR A 1 129 ? 0.620 23.190 -0.691 1.00 66.69 129 THR A CA 1
ATOM 998 C C . THR A 1 129 ? 0.713 22.261 -1.904 1.00 66.69 129 THR A C 1
ATOM 1000 O O . THR A 1 129 ? 1.800 21.854 -2.298 1.00 66.69 129 THR A O 1
ATOM 1003 N N . ALA A 1 130 ? -0.405 21.986 -2.586 1.00 63.75 130 ALA A N 1
ATOM 1004 C CA . ALA A 1 130 ? -0.393 21.178 -3.814 1.00 63.75 130 ALA A CA 1
ATOM 1005 C C . ALA A 1 130 ? 0.564 21.729 -4.894 1.00 63.75 130 ALA A C 1
ATOM 1007 O O . ALA A 1 130 ? 1.204 20.964 -5.610 1.00 63.75 130 ALA A O 1
ATOM 1008 N N . ALA A 1 131 ? 0.703 23.057 -4.989 1.00 65.81 131 ALA A N 1
ATOM 1009 C CA . ALA A 1 131 ? 1.645 23.691 -5.908 1.00 65.81 131 ALA A CA 1
ATOM 1010 C C . ALA A 1 131 ? 3.105 23.473 -5.485 1.00 65.81 131 ALA A C 1
ATOM 1012 O O . ALA A 1 131 ? 3.960 23.280 -6.343 1.00 65.81 131 ALA A O 1
ATOM 1013 N N . GLU A 1 132 ? 3.389 23.485 -4.182 1.00 73.88 132 GLU A N 1
ATOM 1014 C CA . GLU A 1 132 ? 4.718 23.191 -3.640 1.00 73.88 132 GLU A CA 1
ATOM 1015 C C . GLU A 1 132 ? 5.049 21.705 -3.734 1.00 73.88 132 GLU A C 1
ATOM 1017 O O . GLU A 1 132 ? 6.164 21.383 -4.113 1.00 73.88 132 GLU A O 1
ATOM 1022 N N . LEU A 1 133 ? 4.091 20.806 -3.487 1.00 66.31 133 LEU A N 1
ATOM 1023 C CA . LEU A 1 133 ? 4.246 19.370 -3.715 1.00 66.31 133 LEU A CA 1
ATOM 1024 C C . LEU A 1 133 ? 4.539 19.081 -5.178 1.00 66.31 133 LEU A C 1
ATOM 1026 O O . LEU A 1 133 ? 5.481 18.361 -5.476 1.00 66.31 133 LEU A O 1
ATOM 1030 N N . GLN A 1 134 ? 3.788 19.689 -6.096 1.00 67.56 134 GLN A N 1
ATOM 1031 C CA . GLN A 1 134 ? 4.026 19.501 -7.518 1.00 67.56 134 GLN A CA 1
ATOM 1032 C C . GLN A 1 134 ? 5.350 20.131 -7.959 1.00 67.56 134 GLN A C 1
ATOM 1034 O O . GLN A 1 134 ? 6.058 19.543 -8.769 1.00 67.56 134 GLN A O 1
ATOM 1039 N N . ALA A 1 135 ? 5.725 21.295 -7.422 1.00 71.06 135 ALA A N 1
ATOM 1040 C CA . ALA A 1 135 ? 7.020 21.911 -7.696 1.00 71.06 135 ALA A CA 1
ATOM 1041 C C . ALA A 1 135 ? 8.183 21.088 -7.127 1.00 71.06 135 ALA A C 1
ATOM 1043 O O . ALA A 1 135 ? 9.171 20.907 -7.829 1.00 71.06 135 ALA A O 1
ATOM 1044 N N . GLU A 1 136 ? 8.058 20.560 -5.909 1.00 69.81 136 GLU A N 1
ATOM 1045 C CA . GLU A 1 136 ? 9.039 19.679 -5.276 1.00 69.81 136 GLU A CA 1
ATOM 1046 C C . GLU A 1 136 ? 9.088 18.333 -5.990 1.00 69.81 136 GLU A C 1
ATOM 1048 O O . GLU A 1 136 ? 10.165 17.796 -6.157 1.00 69.81 136 GLU A O 1
ATOM 1053 N N . GLU A 1 137 ? 7.975 17.780 -6.467 1.00 66.12 137 GLU A N 1
ATOM 1054 C CA . GLU A 1 137 ? 7.965 16.560 -7.275 1.00 66.12 137 GLU A CA 1
ATOM 1055 C C . GLU A 1 137 ? 8.626 16.804 -8.635 1.00 66.12 137 GLU A C 1
ATOM 1057 O O . GLU A 1 137 ? 9.479 16.022 -9.046 1.00 66.12 137 GLU A O 1
ATOM 1062 N N . LEU A 1 138 ? 8.318 17.915 -9.313 1.00 67.19 138 LEU A N 1
ATOM 1063 C CA . LEU A 1 138 ? 9.006 18.317 -10.543 1.00 67.19 138 LEU A CA 1
ATOM 1064 C C . LEU A 1 138 ? 10.500 18.548 -10.308 1.00 67.19 138 L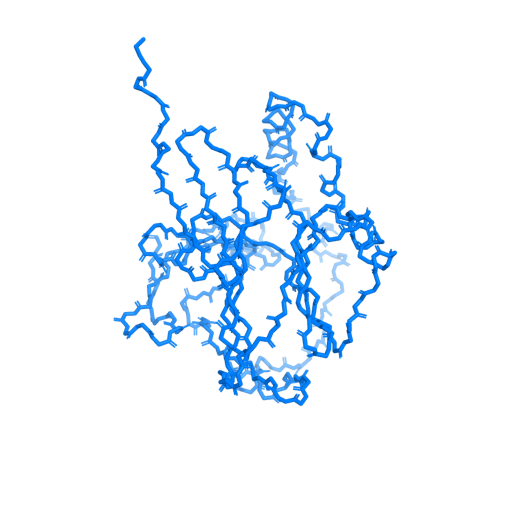EU A C 1
ATOM 1066 O O . LEU A 1 138 ? 11.313 18.132 -11.129 1.00 67.19 138 LEU A O 1
ATOM 1070 N N . ASP A 1 139 ? 10.868 19.199 -9.210 1.00 70.94 139 ASP A N 1
ATOM 1071 C CA . ASP A 1 139 ? 12.254 19.480 -8.857 1.00 70.94 139 ASP A CA 1
ATOM 1072 C C . ASP A 1 139 ? 12.988 18.213 -8.407 1.00 70.94 139 ASP A C 1
ATOM 1074 O O . ASP A 1 139 ? 14.105 17.976 -8.844 1.00 70.94 139 ASP A O 1
ATOM 1078 N N . ARG A 1 140 ? 12.356 17.326 -7.636 1.00 65.62 140 ARG A N 1
ATOM 1079 C CA . ARG A 1 140 ? 12.866 15.999 -7.262 1.00 65.62 140 ARG A CA 1
ATOM 1080 C C . ARG A 1 140 ? 13.063 15.155 -8.516 1.00 65.62 140 ARG A C 1
ATOM 1082 O O . ARG A 1 140 ? 14.154 14.631 -8.702 1.00 65.62 140 ARG A O 1
ATOM 1089 N N . ASN A 1 141 ? 12.096 15.128 -9.431 1.00 62.50 141 ASN A N 1
ATOM 1090 C CA . ASN A 1 141 ? 12.213 14.476 -10.739 1.00 62.50 141 ASN A CA 1
ATOM 1091 C C . ASN A 1 141 ? 13.301 15.117 -11.621 1.00 62.50 141 ASN A C 1
ATOM 1093 O O . ASN A 1 141 ? 13.984 14.415 -12.360 1.00 62.50 141 ASN A O 1
ATOM 1097 N N . ALA A 1 142 ? 13.524 16.431 -11.526 1.00 61.19 142 ALA A N 1
ATOM 1098 C CA . ALA A 1 142 ? 14.594 17.125 -12.247 1.00 61.19 142 ALA A CA 1
ATOM 1099 C C . ALA A 1 142 ? 15.987 16.935 -11.609 1.00 61.19 142 ALA A C 1
ATOM 1101 O O . ALA A 1 142 ? 17.001 16.936 -12.318 1.00 61.19 142 ALA A O 1
ATOM 1102 N N . ARG A 1 143 ? 16.052 16.778 -10.279 1.00 57.34 143 ARG A N 1
ATOM 1103 C CA . ARG A 1 143 ? 17.248 16.451 -9.481 1.00 57.34 143 ARG A CA 1
ATOM 1104 C C . ARG A 1 143 ? 17.616 14.980 -9.600 1.00 57.34 143 ARG A C 1
ATOM 1106 O O . ARG A 1 143 ? 18.806 14.668 -9.555 1.00 57.34 143 ARG A O 1
ATOM 1113 N N . LEU A 1 144 ? 16.631 14.108 -9.817 1.00 49.78 144 LEU A N 1
ATOM 1114 C CA . LEU A 1 144 ? 16.779 12.741 -10.310 1.00 49.78 144 LEU A CA 1
ATOM 1115 C C . LEU A 1 144 ? 17.270 12.779 -11.765 1.00 49.78 144 LEU A C 1
ATOM 1117 O O . LEU A 1 144 ? 16.667 12.250 -12.691 1.00 49.78 144 LEU A O 1
ATOM 1121 N N . LYS A 1 145 ? 18.433 13.391 -11.981 1.00 46.94 145 LYS A N 1
ATOM 1122 C CA . LYS A 1 145 ? 19.282 12.969 -13.081 1.00 46.94 145 LYS A CA 1
ATOM 1123 C C . LYS A 1 145 ? 19.729 11.567 -12.691 1.00 46.94 145 LYS A C 1
ATOM 1125 O O . LYS A 1 145 ? 20.272 11.440 -11.586 1.00 46.94 145 LYS A O 1
ATOM 1130 N N . PRO A 1 146 ? 19.524 10.532 -13.530 1.00 47.00 146 PRO A N 1
ATOM 1131 C CA . PRO A 1 146 ? 20.196 9.265 -13.286 1.00 47.00 146 PRO A CA 1
ATOM 1132 C C . PRO A 1 146 ? 21.662 9.608 -13.020 1.00 47.00 146 PRO A C 1
ATOM 1134 O O . PRO A 1 146 ? 22.202 10.468 -13.738 1.00 47.00 146 PRO A O 1
ATOM 1137 N N . PRO A 1 147 ? 22.270 9.083 -11.939 1.00 44.84 147 PRO A N 1
ATOM 1138 C CA . PRO A 1 147 ? 23.641 9.424 -11.616 1.00 44.84 147 PRO A CA 1
ATOM 1139 C C . PRO A 1 147 ? 24.444 9.264 -12.899 1.00 44.84 147 PRO A C 1
ATOM 1141 O O . PRO A 1 147 ? 24.360 8.231 -13.563 1.00 44.84 147 PRO A O 1
ATOM 1144 N N . ALA A 1 148 ? 25.157 10.319 -13.304 1.00 45.00 148 ALA A N 1
ATOM 1145 C CA . ALA A 1 148 ? 26.127 10.158 -14.366 1.00 45.00 148 ALA A CA 1
ATOM 1146 C C . ALA A 1 148 ? 27.061 9.065 -13.857 1.00 45.00 148 ALA A C 1
ATOM 1148 O O . ALA A 1 148 ? 27.748 9.277 -12.855 1.00 45.00 148 ALA A O 1
ATOM 1149 N N . PHE A 1 149 ? 26.997 7.888 -14.479 1.00 46.50 149 PHE A N 1
ATOM 1150 C CA . PHE A 1 149 ? 27.857 6.765 -14.158 1.00 46.50 149 PHE A CA 1
ATOM 1151 C C . PHE A 1 149 ? 29.287 7.197 -14.459 1.00 46.50 149 PHE A C 1
ATOM 1153 O O . PHE A 1 149 ? 29.800 7.028 -15.562 1.00 46.50 149 PHE A O 1
ATOM 1160 N N . SER A 1 150 ? 29.921 7.856 -13.494 1.00 50.31 150 SER A N 1
ATOM 1161 C CA . SER A 1 150 ? 31.333 8.148 -13.568 1.00 50.31 150 SER A CA 1
ATOM 1162 C C . SER A 1 150 ? 32.059 6.836 -13.318 1.00 50.31 150 SER A C 1
ATOM 1164 O O . SER A 1 150 ? 31.648 6.022 -12.485 1.00 50.31 150 SER A O 1
ATOM 1166 N N . ALA A 1 151 ? 33.162 6.624 -14.032 1.00 51.53 151 ALA A N 1
ATOM 1167 C CA . ALA A 1 151 ? 34.033 5.477 -13.796 1.00 51.53 151 ALA A CA 1
ATOM 1168 C C . ALA A 1 151 ? 34.430 5.356 -12.305 1.00 51.53 151 ALA A C 1
ATOM 1170 O O . ALA A 1 151 ? 34.636 4.256 -11.799 1.00 51.53 151 ALA A O 1
ATOM 1171 N N . ASP A 1 152 ? 34.453 6.477 -11.577 1.00 54.25 152 ASP A N 1
ATOM 1172 C CA . ASP A 1 152 ? 34.746 6.539 -10.145 1.00 54.25 152 ASP A CA 1
ATOM 1173 C C . ASP A 1 152 ? 33.657 5.921 -9.250 1.00 54.25 152 ASP A C 1
ATOM 1175 O O . ASP A 1 152 ? 33.987 5.449 -8.164 1.00 54.25 152 ASP A O 1
ATOM 1179 N N . TYR A 1 153 ? 32.382 5.902 -9.663 1.00 49.47 153 TYR A N 1
ATOM 1180 C CA . TYR A 1 153 ? 31.299 5.249 -8.909 1.00 49.47 153 TYR A CA 1
ATOM 1181 C C . TYR A 1 153 ? 31.414 3.720 -8.989 1.00 49.47 153 TYR A C 1
ATOM 1183 O O . TYR A 1 153 ? 31.387 3.045 -7.962 1.00 49.47 153 TYR A O 1
ATOM 1191 N N . VAL A 1 154 ? 31.662 3.183 -10.190 1.00 51.91 154 VAL A N 1
ATOM 1192 C CA . VAL A 1 154 ? 31.868 1.741 -10.428 1.00 51.91 154 VAL A CA 1
ATOM 1193 C C . VAL A 1 154 ? 33.079 1.215 -9.649 1.00 51.91 154 VAL A C 1
ATOM 1195 O O . VAL A 1 154 ? 33.017 0.143 -9.057 1.00 51.91 154 VAL A O 1
ATOM 1198 N N . ASN A 1 155 ? 34.156 2.001 -9.565 1.00 54.53 155 ASN A N 1
ATOM 1199 C CA . ASN A 1 155 ? 35.375 1.626 -8.840 1.00 54.53 155 ASN A CA 1
ATOM 1200 C C . ASN A 1 155 ? 35.240 1.657 -7.303 1.00 54.53 155 ASN A C 1
ATOM 1202 O O . ASN A 1 155 ? 36.137 1.180 -6.607 1.00 54.53 155 ASN A O 1
ATOM 1206 N N . ARG A 1 156 ? 34.162 2.240 -6.755 1.00 50.47 156 ARG A N 1
ATOM 1207 C CA . ARG A 1 156 ? 33.908 2.334 -5.303 1.00 50.47 156 ARG A CA 1
ATOM 1208 C C . ARG A 1 156 ? 32.964 1.264 -4.775 1.00 50.47 156 ARG A C 1
ATOM 1210 O O . ARG A 1 156 ? 32.895 1.098 -3.559 1.00 50.47 156 ARG A O 1
ATOM 1217 N N . ILE A 1 157 ? 32.253 0.557 -5.650 1.00 46.44 157 ILE A N 1
ATOM 1218 C CA . ILE A 1 157 ? 31.476 -0.615 -5.259 1.00 46.44 157 ILE A CA 1
ATOM 1219 C C . ILE A 1 157 ? 32.490 -1.753 -5.097 1.00 46.44 157 ILE A C 1
ATOM 1221 O O . ILE A 1 157 ? 33.053 -2.197 -6.101 1.00 46.44 157 ILE A O 1
ATOM 1225 N N . PRO A 1 158 ? 32.797 -2.218 -3.869 1.00 45.72 158 PRO A N 1
ATOM 1226 C CA . PRO A 1 158 ? 33.574 -3.438 -3.730 1.00 45.72 158 PRO A CA 1
ATOM 1227 C C . PRO A 1 158 ? 32.818 -4.524 -4.491 1.00 45.72 158 PRO A C 1
ATOM 1229 O O . PRO A 1 158 ? 31.616 -4.680 -4.277 1.00 45.72 158 PRO A O 1
ATOM 1232 N N . ALA A 1 159 ? 33.494 -5.231 -5.401 1.00 48.53 159 ALA A N 1
ATOM 1233 C CA . ALA A 1 159 ? 32.905 -6.376 -6.081 1.00 48.53 159 ALA A CA 1
ATOM 1234 C C . ALA A 1 159 ? 32.273 -7.268 -5.008 1.00 48.53 159 ALA A C 1
ATOM 1236 O O . ALA A 1 159 ? 32.990 -7.811 -4.164 1.00 48.53 159 ALA A O 1
ATOM 1237 N N . GLN A 1 160 ? 30.940 -7.338 -4.977 1.00 46.09 160 GLN A N 1
ATOM 1238 C CA . GLN A 1 160 ? 30.237 -8.198 -4.040 1.00 46.09 160 GLN A CA 1
ATOM 1239 C C . GLN A 1 160 ? 30.580 -9.632 -4.430 1.00 46.09 160 GLN A C 1
ATOM 1241 O O . GLN A 1 160 ? 29.979 -10.232 -5.313 1.00 46.09 160 GLN A O 1
ATOM 1246 N N . THR A 1 161 ? 31.603 -10.184 -3.786 1.00 40.88 161 THR A N 1
ATOM 1247 C CA . THR A 1 161 ? 31.950 -11.599 -3.849 1.00 40.88 161 THR A CA 1
ATOM 1248 C C . THR A 1 161 ? 31.006 -12.375 -2.939 1.00 40.88 161 THR A C 1
ATOM 1250 O O . THR A 1 161 ? 31.441 -13.064 -2.020 1.00 40.88 161 THR A O 1
ATOM 1253 N N . THR A 1 162 ? 29.698 -12.240 -3.138 1.00 44.19 162 THR A N 1
ATOM 1254 C CA . THR A 1 162 ? 28.751 -13.213 -2.602 1.00 44.19 162 THR A CA 1
ATOM 1255 C C . THR A 1 162 ? 28.615 -14.292 -3.657 1.00 44.19 162 THR A C 1
ATOM 1257 O O . THR A 1 162 ? 27.900 -14.146 -4.639 1.00 44.19 162 THR A O 1
ATOM 1260 N N . THR A 1 163 ? 29.338 -15.390 -3.462 1.00 47.25 163 THR A N 1
ATOM 1261 C CA . THR A 1 163 ? 29.304 -16.605 -4.290 1.00 47.25 163 THR A CA 1
ATOM 1262 C C . THR A 1 163 ? 27.991 -17.390 -4.161 1.00 47.25 163 THR A C 1
ATOM 1264 O O . THR A 1 163 ? 27.954 -18.578 -4.472 1.00 47.25 163 THR A O 1
ATOM 1267 N N . SER A 1 164 ? 26.925 -16.766 -3.656 1.00 57.16 164 SER A N 1
ATOM 1268 C CA . SER A 1 164 ? 25.602 -17.375 -3.602 1.00 57.16 164 SER A CA 1
ATOM 1269 C C . SER A 1 164 ? 24.997 -17.279 -4.989 1.00 57.16 164 SER A C 1
ATOM 1271 O O . SER A 1 164 ? 24.800 -16.177 -5.497 1.00 57.16 164 SER A O 1
ATOM 1273 N N . GLN A 1 165 ? 24.712 -18.418 -5.613 1.00 71.06 165 GLN A N 1
ATOM 1274 C CA . GLN A 1 165 ? 23.843 -18.397 -6.782 1.00 71.06 165 GLN A CA 1
ATOM 1275 C C . GLN A 1 165 ? 22.450 -17.893 -6.370 1.00 71.06 165 GLN A C 1
ATOM 1277 O O . GLN A 1 165 ? 22.057 -18.110 -5.218 1.00 71.06 165 GLN A O 1
ATOM 1282 N N . PRO A 1 166 ? 21.720 -17.216 -7.274 1.00 72.06 166 PRO A N 1
ATOM 1283 C CA . PRO A 1 166 ? 20.304 -16.953 -7.070 1.00 72.06 166 PRO A CA 1
ATOM 1284 C C . PRO A 1 166 ? 19.591 -18.280 -6.805 1.00 72.06 166 PRO A C 1
ATOM 1286 O O . PRO A 1 166 ? 19.817 -19.259 -7.518 1.00 72.06 166 PRO A O 1
ATOM 1289 N N . ILE A 1 167 ? 18.772 -18.317 -5.762 1.00 85.38 167 ILE A N 1
ATOM 1290 C CA . ILE A 1 167 ? 17.895 -19.453 -5.474 1.00 85.38 167 ILE A CA 1
ATOM 1291 C C . ILE A 1 167 ? 16.579 -19.264 -6.233 1.00 85.38 167 ILE A C 1
ATOM 1293 O O . ILE A 1 167 ? 16.238 -18.147 -6.623 1.00 85.38 167 ILE A O 1
ATOM 1297 N N . SER A 1 168 ? 15.845 -20.345 -6.481 1.00 88.81 168 SER A N 1
ATOM 1298 C CA . SER A 1 168 ? 14.543 -20.262 -7.151 1.00 88.81 168 SER A CA 1
ATOM 1299 C C . SER A 1 168 ? 13.548 -19.400 -6.353 1.00 88.81 168 SER A C 1
ATOM 1301 O O . SER A 1 168 ? 13.706 -19.241 -5.136 1.00 88.81 168 SER A O 1
ATOM 1303 N N . PRO A 1 169 ? 12.480 -18.875 -6.987 1.00 86.88 169 PRO A N 1
ATOM 1304 C CA . PRO A 1 169 ? 11.436 -18.151 -6.263 1.00 86.88 169 PRO A CA 1
ATOM 1305 C C . PRO A 1 169 ? 10.850 -18.964 -5.099 1.00 86.88 169 PRO A C 1
ATOM 1307 O O . PRO A 1 169 ? 10.633 -18.425 -4.019 1.00 86.88 169 PRO A O 1
ATOM 1310 N N . GLN A 1 170 ? 10.677 -20.280 -5.276 1.00 85.44 170 GLN A N 1
ATOM 1311 C CA . GLN A 1 170 ? 10.185 -21.157 -4.212 1.00 85.44 170 GLN A CA 1
ATOM 1312 C C . GLN A 1 170 ? 11.184 -21.280 -3.055 1.00 85.44 170 GLN A C 1
ATOM 1314 O O . GLN A 1 170 ? 10.802 -21.120 -1.902 1.00 85.44 170 GLN A O 1
ATOM 1319 N N . GLU A 1 171 ? 12.468 -21.498 -3.347 1.00 86.06 171 GLU A N 1
ATOM 1320 C CA . GLU A 1 171 ? 13.508 -21.551 -2.310 1.00 86.06 171 GLU A CA 1
ATOM 1321 C C . GLU A 1 171 ? 13.656 -20.208 -1.577 1.00 86.06 171 GLU A C 1
ATOM 1323 O O . GLU A 1 171 ? 13.939 -20.189 -0.380 1.00 86.06 171 GLU A O 1
ATOM 1328 N N . SER A 1 172 ? 13.431 -19.085 -2.271 1.00 85.62 172 SER A N 1
ATOM 1329 C CA . SER A 1 172 ? 13.400 -17.752 -1.657 1.00 85.62 172 SER A CA 1
ATOM 1330 C C . SER A 1 172 ? 12.290 -17.646 -0.618 1.00 85.62 172 SER A C 1
ATOM 1332 O O . SER A 1 172 ? 12.552 -17.211 0.499 1.00 85.62 172 SER A O 1
ATOM 1334 N N . ILE A 1 173 ? 11.076 -18.093 -0.953 1.00 85.12 173 ILE A N 1
ATOM 1335 C CA . ILE A 1 173 ? 9.935 -18.115 -0.026 1.00 85.12 173 ILE A CA 1
ATOM 1336 C C . ILE A 1 173 ? 10.212 -19.038 1.157 1.00 85.12 173 ILE A C 1
ATOM 1338 O O . ILE A 1 173 ? 9.960 -18.657 2.298 1.00 85.12 173 ILE A O 1
ATOM 1342 N N . ASP A 1 174 ? 10.773 -20.222 0.904 1.00 80.75 174 ASP A N 1
ATOM 1343 C CA . ASP A 1 174 ? 11.105 -21.197 1.947 1.00 80.75 174 ASP A CA 1
ATOM 1344 C C . ASP A 1 174 ? 12.172 -20.656 2.923 1.00 80.75 174 ASP A C 1
ATOM 1346 O O . ASP A 1 174 ? 12.221 -21.055 4.090 1.00 80.75 174 ASP A O 1
ATOM 1350 N N . GLY A 1 175 ? 13.012 -19.721 2.463 1.00 81.06 175 GLY A N 1
ATOM 1351 C CA . GLY A 1 175 ? 13.976 -18.985 3.282 1.00 81.06 175 GLY A CA 1
ATOM 1352 C C . GLY A 1 175 ? 13.374 -17.849 4.120 1.00 81.06 175 GLY A C 1
ATOM 1353 O O . GLY A 1 175 ? 14.050 -17.338 5.017 1.00 81.06 175 GLY A O 1
ATOM 1354 N N . ILE A 1 176 ? 12.124 -17.443 3.870 1.00 79.81 176 ILE A N 1
ATOM 1355 C CA . ILE A 1 176 ? 11.460 -16.375 4.624 1.00 79.81 176 ILE A CA 1
ATOM 1356 C C . ILE A 1 176 ? 10.871 -16.937 5.919 1.00 79.81 176 ILE A C 1
ATOM 1358 O O . ILE A 1 176 ? 9.972 -17.778 5.936 1.00 79.81 176 ILE A O 1
ATOM 1362 N N . HIS A 1 177 ? 11.321 -16.394 7.047 1.00 73.50 177 HIS A N 1
ATOM 1363 C CA . HIS A 1 177 ? 10.718 -16.673 8.344 1.00 73.50 177 HIS A CA 1
ATOM 1364 C C . HIS A 1 177 ? 9.518 -15.755 8.584 1.00 73.50 177 HIS A C 1
ATOM 1366 O O . HIS A 1 177 ? 9.674 -14.579 8.910 1.00 73.50 177 HIS A O 1
ATOM 1372 N N . CYS A 1 178 ? 8.313 -16.307 8.465 1.00 69.44 178 CYS A N 1
ATOM 1373 C CA . CYS A 1 178 ? 7.084 -15.627 8.862 1.00 69.44 178 CYS A CA 1
ATOM 1374 C C . CYS A 1 178 ? 6.661 -16.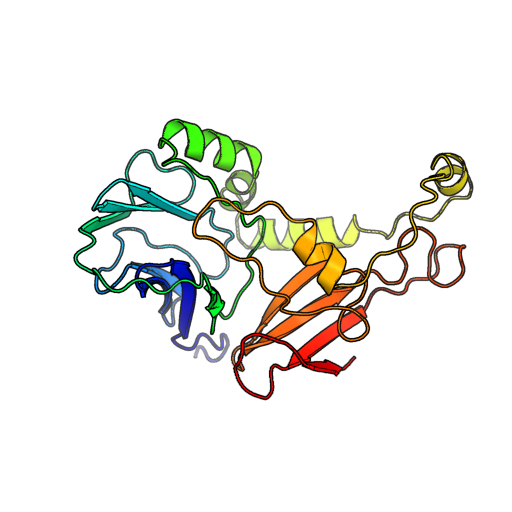020 10.296 1.00 69.44 178 CYS A C 1
ATOM 1376 O O . CYS A 1 178 ? 6.942 -17.138 10.744 1.00 69.44 178 CYS A O 1
ATOM 1378 N N . PRO A 1 179 ? 6.000 -15.122 11.057 1.00 62.41 179 PRO A N 1
ATOM 1379 C CA . PRO A 1 179 ? 5.453 -15.463 12.368 1.00 62.41 179 PRO A CA 1
ATOM 1380 C C . PRO A 1 179 ? 4.444 -16.619 12.293 1.00 62.41 179 PRO A C 1
ATOM 1382 O O . PRO A 1 179 ? 3.762 -16.805 11.286 1.00 62.41 179 PRO A O 1
ATOM 1385 N N . LEU A 1 180 ? 4.302 -17.374 13.389 1.00 54.06 180 LEU A N 1
ATOM 1386 C CA . LEU A 1 180 ? 3.352 -18.488 13.462 1.00 54.06 180 LEU A CA 1
ATOM 1387 C C . LEU A 1 180 ? 1.932 -18.016 13.102 1.00 54.06 180 L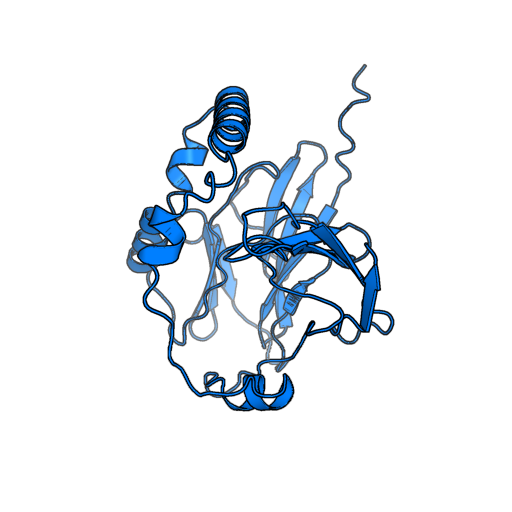EU A C 1
ATOM 1389 O O . LEU A 1 180 ? 1.406 -17.095 13.724 1.00 54.06 180 LEU A O 1
ATOM 1393 N N . GLY A 1 181 ? 1.312 -18.676 12.122 1.00 54.97 181 GLY A N 1
ATOM 1394 C CA . GLY A 1 181 ? -0.031 -18.341 11.634 1.00 54.97 181 GLY A CA 1
ATOM 1395 C C . GLY A 1 181 ? -0.061 -17.461 10.382 1.00 54.97 181 GLY A C 1
ATOM 1396 O O . GLY A 1 181 ? -1.143 -17.249 9.844 1.00 54.97 181 GLY A O 1
ATOM 1397 N N . TYR A 1 182 ? 1.096 -17.013 9.894 1.00 59.72 182 TYR A N 1
ATOM 1398 C CA . TYR A 1 182 ? 1.240 -16.320 8.616 1.00 59.72 182 TYR A CA 1
ATOM 1399 C C . TYR A 1 182 ? 1.860 -17.252 7.568 1.00 59.72 182 TYR A C 1
ATOM 1401 O O . TYR A 1 182 ? 2.491 -18.255 7.903 1.00 59.72 182 TYR A O 1
ATOM 1409 N N . ARG A 1 183 ? 1.649 -16.926 6.294 1.00 68.75 183 ARG A N 1
ATOM 1410 C CA . ARG A 1 183 ? 2.281 -17.548 5.126 1.00 68.75 183 ARG A CA 1
ATOM 1411 C C . ARG A 1 183 ? 2.670 -16.423 4.173 1.00 68.75 183 ARG A C 1
ATOM 1413 O O . ARG A 1 183 ? 1.961 -15.422 4.105 1.00 68.75 183 ARG A O 1
ATOM 1420 N N . VAL A 1 184 ? 3.788 -16.586 3.481 1.00 78.44 184 VAL A N 1
ATOM 1421 C CA . VAL A 1 184 ? 4.190 -15.709 2.380 1.00 78.44 184 VAL A CA 1
ATOM 1422 C C . VAL A 1 184 ? 3.884 -16.440 1.082 1.00 78.44 184 VAL A C 1
ATOM 1424 O O . VAL A 1 184 ? 4.286 -17.592 0.933 1.00 78.44 184 VAL A O 1
ATOM 1427 N N . ASP A 1 185 ? 3.159 -15.779 0.184 1.00 83.25 185 ASP A N 1
ATOM 1428 C CA . ASP A 1 185 ? 2.810 -16.293 -1.139 1.00 83.25 185 ASP A CA 1
ATOM 1429 C C . ASP A 1 185 ? 3.545 -15.488 -2.221 1.00 83.25 185 ASP A C 1
ATOM 1431 O O . ASP A 1 185 ? 3.824 -14.298 -2.053 1.00 83.25 185 ASP A O 1
ATOM 1435 N N . LEU A 1 186 ? 3.876 -16.146 -3.333 1.00 85.88 186 LEU A N 1
ATOM 1436 C CA . LEU A 1 186 ? 4.518 -15.507 -4.479 1.00 85.88 186 LEU A CA 1
ATOM 1437 C C . LEU A 1 186 ? 3.472 -14.855 -5.380 1.00 85.88 186 LEU A C 1
ATOM 1439 O O . LEU A 1 186 ? 2.781 -15.569 -6.102 1.00 85.88 186 LEU A O 1
ATOM 1443 N N . MET A 1 187 ? 3.399 -13.523 -5.389 1.00 87.50 187 MET A N 1
ATOM 1444 C CA . MET A 1 187 ? 2.518 -12.813 -6.328 1.00 87.50 187 MET A CA 1
ATOM 1445 C C . MET A 1 187 ? 3.128 -12.691 -7.728 1.00 87.50 187 MET A C 1
ATOM 1447 O O . MET A 1 187 ? 2.436 -12.895 -8.716 1.00 87.50 187 MET A O 1
ATOM 1451 N N . ALA A 1 188 ? 4.419 -12.374 -7.839 1.00 90.12 188 ALA A N 1
ATOM 1452 C CA . ALA A 1 188 ? 5.116 -12.237 -9.117 1.00 90.12 188 ALA A CA 1
ATOM 1453 C C . ALA A 1 188 ? 6.603 -12.582 -8.952 1.00 90.12 188 ALA A C 1
ATOM 1455 O O . ALA A 1 188 ? 7.180 -12.363 -7.887 1.00 90.12 188 ALA A O 1
ATOM 1456 N N . CYS A 1 189 ? 7.221 -13.120 -10.001 1.00 91.06 189 CYS A N 1
ATOM 1457 C CA . CYS A 1 189 ? 8.658 -13.389 -10.070 1.00 91.06 189 CYS A CA 1
ATOM 1458 C C . CYS A 1 189 ? 9.174 -13.158 -11.490 1.00 91.06 189 CYS A C 1
ATOM 1460 O O . CYS A 1 189 ? 8.420 -12.776 -12.384 1.00 91.06 189 CYS A O 1
ATOM 1462 N N . GLU A 1 190 ? 10.457 -13.406 -11.714 1.00 90.19 190 GLU A N 1
ATOM 1463 C CA . GLU A 1 190 ? 11.003 -13.474 -13.059 1.00 90.19 190 GLU A CA 1
ATOM 1464 C C . GLU A 1 190 ? 10.350 -14.616 -13.867 1.00 90.19 190 GLU A C 1
ATOM 1466 O O . GLU A 1 190 ? 10.138 -15.704 -13.315 1.00 90.19 190 GLU A O 1
ATOM 1471 N N . PRO A 1 191 ? 10.133 -14.435 -15.189 1.00 90.25 191 PRO A N 1
ATOM 1472 C CA . PRO A 1 191 ? 10.463 -13.254 -16.009 1.00 90.25 191 PRO A CA 1
ATOM 1473 C C . PRO A 1 191 ? 9.432 -12.106 -16.012 1.00 90.25 191 PRO A C 1
ATOM 1475 O O . PRO A 1 191 ? 9.663 -11.091 -16.679 1.00 90.25 191 PRO A O 1
ATOM 1478 N N . GLU A 1 192 ? 8.299 -12.267 -15.336 1.00 91.88 192 GLU A N 1
ATOM 1479 C CA . GLU A 1 192 ? 7.145 -11.368 -15.388 1.00 91.88 192 GLU A CA 1
ATOM 1480 C C . GLU A 1 192 ? 7.472 -10.009 -14.771 1.00 91.88 192 GLU A C 1
ATOM 1482 O O . GLU A 1 192 ? 7.068 -8.986 -15.330 1.00 91.88 192 GLU A O 1
ATOM 1487 N N . VAL A 1 193 ? 8.268 -10.004 -13.699 1.00 91.00 193 VAL A N 1
ATOM 1488 C CA . VAL A 1 193 ? 8.838 -8.809 -13.069 1.00 91.00 193 VAL A CA 1
ATOM 1489 C C . VAL A 1 193 ? 10.352 -8.947 -12.893 1.00 91.00 193 VAL A C 1
ATOM 1491 O O . VAL A 1 193 ? 10.850 -10.026 -12.586 1.00 91.00 193 VAL A O 1
ATOM 1494 N N . LEU A 1 194 ? 11.095 -7.861 -13.107 1.00 87.44 194 LEU A N 1
ATOM 1495 C CA . LEU A 1 194 ? 12.554 -7.780 -12.987 1.00 87.44 194 LEU A CA 1
ATOM 1496 C C . LEU A 1 194 ? 12.956 -6.447 -12.343 1.00 87.44 194 LEU A C 1
ATOM 1498 O O . LEU A 1 194 ? 12.595 -5.395 -12.853 1.00 87.44 194 LEU A O 1
ATOM 1502 N N . ASP A 1 195 ? 13.732 -6.482 -11.261 1.00 86.00 195 ASP A N 1
ATOM 1503 C CA . ASP A 1 195 ? 14.232 -5.288 -10.556 1.00 86.00 195 ASP A CA 1
ATOM 1504 C C . ASP A 1 195 ? 13.138 -4.238 -10.220 1.00 86.00 195 ASP A C 1
ATOM 1506 O O . ASP A 1 195 ? 13.260 -3.072 -10.622 1.00 86.00 195 ASP A O 1
ATOM 1510 N N . PRO A 1 196 ? 12.046 -4.618 -9.517 1.00 88.12 196 PRO A N 1
ATOM 1511 C CA . PRO A 1 196 ? 10.958 -3.700 -9.186 1.00 88.12 196 PRO A CA 1
ATOM 1512 C C . PRO A 1 196 ? 11.413 -2.621 -8.195 1.00 88.12 196 PRO A C 1
ATOM 1514 O O . PRO A 1 196 ? 12.036 -2.921 -7.176 1.00 88.12 196 PRO A O 1
ATOM 1517 N N . VAL A 1 197 ? 11.062 -1.363 -8.468 1.00 84.81 197 VAL A N 1
ATOM 1518 C CA . VAL A 1 197 ? 11.391 -0.211 -7.603 1.00 84.81 197 VAL A CA 1
ATOM 1519 C C . VAL A 1 197 ? 10.175 0.569 -7.116 1.00 84.81 197 VAL A C 1
ATOM 1521 O O . VAL A 1 197 ? 10.274 1.289 -6.129 1.00 84.81 197 VAL A O 1
ATOM 1524 N N . ALA A 1 198 ? 9.035 0.435 -7.791 1.00 84.25 198 ALA A N 1
ATOM 1525 C CA . ALA A 1 198 ? 7.742 0.951 -7.352 1.00 84.25 198 ALA A CA 1
ATOM 1526 C C . ALA A 1 198 ? 6.629 0.157 -8.040 1.00 84.25 198 ALA A C 1
ATOM 1528 O O . ALA A 1 198 ? 6.839 -0.357 -9.141 1.00 84.25 198 ALA A O 1
ATOM 1529 N N . PHE A 1 199 ? 5.445 0.094 -7.436 1.00 89.44 199 PHE A N 1
ATOM 1530 C CA . PHE A 1 199 ? 4.273 -0.488 -8.082 1.00 89.44 199 PHE A CA 1
ATOM 1531 C C . PHE A 1 199 ? 2.969 0.211 -7.677 1.00 89.44 199 PHE A C 1
ATOM 1533 O O . PHE A 1 199 ? 2.934 0.960 -6.702 1.00 89.44 199 PHE A O 1
ATOM 1540 N N . ASP A 1 200 ? 1.914 -0.003 -8.458 1.00 86.88 200 ASP A N 1
ATOM 1541 C CA . ASP A 1 200 ? 0.567 0.536 -8.243 1.00 86.88 200 ASP A CA 1
ATOM 1542 C C . ASP A 1 200 ? -0.481 -0.415 -8.850 1.00 86.88 200 ASP A C 1
ATOM 1544 O O . ASP A 1 200 ? -0.171 -1.136 -9.800 1.00 86.88 200 ASP A O 1
ATOM 1548 N N . TRP A 1 201 ? -1.715 -0.409 -8.348 1.00 87.19 201 TRP A N 1
ATOM 1549 C CA . TRP A 1 201 ? -2.833 -1.135 -8.958 1.00 87.19 201 TRP A CA 1
ATOM 1550 C C . TRP A 1 201 ? -3.755 -0.175 -9.698 1.00 87.19 201 TRP A C 1
ATOM 1552 O O . TRP A 1 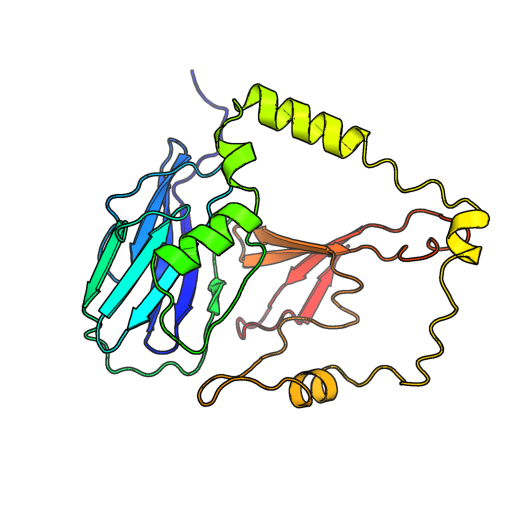201 ? -4.063 0.924 -9.232 1.00 87.19 201 TRP A O 1
ATOM 1562 N N . ASP A 1 202 ? -4.217 -0.597 -10.874 1.00 81.75 202 ASP A N 1
ATOM 1563 C CA . ASP A 1 202 ? -5.238 0.150 -11.597 1.00 81.75 202 ASP A CA 1
ATOM 1564 C C . ASP A 1 202 ? -6.662 -0.326 -11.291 1.00 81.75 202 ASP A C 1
ATOM 1566 O O . ASP A 1 202 ? -6.903 -1.329 -10.625 1.00 81.75 202 ASP A O 1
ATOM 1570 N N . ALA A 1 203 ? -7.637 0.403 -11.835 1.00 75.25 203 ALA A N 1
ATOM 1571 C CA . ALA A 1 203 ? -9.059 0.118 -11.662 1.00 75.25 203 ALA A CA 1
ATOM 1572 C C . ALA A 1 203 ? -9.515 -1.250 -12.206 1.00 75.25 203 ALA A C 1
ATOM 1574 O O . ALA A 1 203 ? -10.655 -1.637 -11.963 1.00 75.25 203 ALA A O 1
ATOM 1575 N N . ALA A 1 204 ? -8.675 -1.946 -12.974 1.00 80.81 204 ALA A N 1
ATOM 1576 C CA . ALA A 1 204 ? -8.939 -3.284 -13.485 1.00 80.81 204 ALA A CA 1
ATOM 1577 C C . ALA A 1 204 ? -8.208 -4.376 -12.678 1.00 80.81 204 ALA A C 1
ATOM 1579 O O . ALA A 1 204 ? -8.226 -5.530 -13.096 1.00 80.81 204 ALA A O 1
ATOM 1580 N N . GLY A 1 205 ? -7.560 -4.028 -11.557 1.00 77.38 205 GLY A N 1
ATOM 1581 C CA . GLY A 1 205 ? -6.812 -4.962 -10.709 1.00 77.38 205 GLY A CA 1
ATOM 1582 C C . GLY A 1 205 ? -5.434 -5.343 -11.260 1.00 77.38 205 GLY A C 1
ATOM 1583 O O . GLY A 1 205 ? -4.769 -6.229 -10.717 1.00 77.38 205 GLY A O 1
ATOM 1584 N N . ARG A 1 206 ? -4.974 -4.681 -12.331 1.00 89.00 206 ARG A N 1
ATOM 1585 C CA . ARG A 1 206 ? -3.659 -4.952 -12.927 1.00 89.00 206 ARG A CA 1
ATOM 1586 C C . ARG A 1 206 ? -2.566 -4.293 -12.102 1.00 89.00 206 ARG A C 1
ATOM 1588 O O . ARG A 1 206 ? -2.721 -3.145 -11.683 1.00 89.00 206 ARG A O 1
ATOM 1595 N N . LEU A 1 207 ? -1.452 -4.996 -11.927 1.00 89.81 207 LEU A N 1
ATOM 1596 C CA . LEU A 1 207 ? -0.296 -4.517 -11.178 1.00 89.81 207 LEU A CA 1
ATOM 1597 C C . LEU A 1 207 ? 0.679 -3.807 -12.128 1.00 89.81 207 LEU A C 1
ATOM 1599 O O . LEU A 1 207 ? 1.291 -4.418 -13.000 1.00 89.81 207 LEU A O 1
ATOM 1603 N N . TRP A 1 208 ? 0.822 -2.499 -11.970 1.00 92.25 208 TRP A N 1
ATOM 1604 C CA . TRP A 1 208 ? 1.784 -1.670 -12.687 1.00 92.25 208 TRP A CA 1
ATOM 1605 C C . TRP A 1 208 ? 3.085 -1.634 -11.908 1.00 92.25 208 TRP A C 1
ATOM 1607 O O . TRP A 1 208 ? 3.088 -1.221 -10.758 1.00 92.25 208 TRP A O 1
ATOM 1617 N N . VAL A 1 209 ? 4.194 -2.022 -12.526 1.00 91.88 209 VAL A N 1
ATOM 1618 C CA . VAL A 1 209 ? 5.507 -2.081 -11.879 1.00 91.88 209 VAL A CA 1
ATOM 1619 C C . VAL A 1 209 ? 6.497 -1.210 -12.637 1.00 91.88 209 VAL A C 1
ATOM 1621 O O . VAL A 1 209 ? 6.635 -1.322 -13.854 1.00 91.88 209 VAL A O 1
ATOM 1624 N N . ILE A 1 210 ? 7.206 -0.344 -11.920 1.00 90.56 210 ILE A N 1
ATOM 1625 C CA . ILE A 1 210 ? 8.382 0.361 -12.425 1.00 90.56 210 ILE A CA 1
ATOM 1626 C C . ILE A 1 210 ? 9.598 -0.510 -12.141 1.00 90.56 210 ILE A C 1
ATOM 1628 O O . ILE A 1 210 ? 9.854 -0.870 -10.993 1.00 90.56 210 ILE A O 1
ATOM 1632 N N . GLU A 1 211 ? 10.350 -0.823 -13.185 1.00 90.19 211 GLU A N 1
ATOM 1633 C CA . GLU A 1 211 ? 11.545 -1.656 -13.130 1.00 90.19 211 GLU A CA 1
ATOM 1634 C C . GLU A 1 211 ? 12.797 -0.831 -13.414 1.00 90.19 211 GLU A C 1
ATOM 1636 O O . GLU A 1 211 ? 12.787 0.043 -14.288 1.00 90.19 211 GLU A O 1
ATOM 1641 N N . MET A 1 212 ? 13.893 -1.156 -12.730 1.00 86.31 212 MET A N 1
ATOM 1642 C CA . MET A 1 212 ? 15.214 -0.558 -12.938 1.00 86.31 212 MET A CA 1
ATOM 1643 C C . MET A 1 212 ? 16.180 -1.576 -13.557 1.00 86.31 212 MET A C 1
ATOM 1645 O O . MET A 1 212 ? 17.211 -1.909 -12.981 1.00 86.31 212 MET A O 1
ATOM 1649 N N . ALA A 1 213 ? 15.853 -2.063 -14.760 1.00 81.75 213 ALA A N 1
ATOM 1650 C CA . ALA A 1 213 ? 16.648 -3.077 -15.471 1.00 81.75 213 ALA A CA 1
ATOM 1651 C C . ALA A 1 213 ? 18.083 -2.621 -15.831 1.00 81.75 213 ALA A C 1
ATOM 1653 O O . ALA A 1 213 ? 18.906 -3.406 -16.296 1.00 81.75 213 ALA A O 1
ATOM 1654 N N . ASP A 1 214 ? 18.382 -1.334 -15.659 1.00 79.25 214 ASP A N 1
ATOM 1655 C CA . ASP A 1 214 ? 19.699 -0.723 -15.792 1.00 79.25 214 ASP A CA 1
ATOM 1656 C C . ASP A 1 214 ? 20.508 -0.681 -14.485 1.00 79.25 214 ASP A C 1
ATOM 1658 O O . ASP A 1 214 ? 21.630 -0.170 -14.486 1.00 79.25 214 ASP A O 1
ATOM 1662 N N . TYR A 1 215 ? 20.009 -1.211 -13.369 1.00 74.56 215 TYR A N 1
ATOM 1663 C CA . TYR A 1 215 ? 20.766 -1.245 -12.120 1.00 74.56 215 TYR A CA 1
ATOM 1664 C C . TYR A 1 215 ? 21.809 -2.387 -12.095 1.00 74.56 215 TYR A C 1
ATOM 1666 O O . TYR A 1 215 ? 21.545 -3.477 -12.593 1.00 74.56 215 TYR A O 1
ATOM 1674 N N . PRO A 1 216 ? 23.009 -2.206 -11.504 1.00 70.38 216 PRO A N 1
ATOM 1675 C CA . PRO A 1 216 ? 23.601 -0.960 -11.037 1.00 70.38 216 PRO A CA 1
ATOM 1676 C C . PRO A 1 216 ? 24.529 -0.306 -12.065 1.00 70.38 216 PRO A C 1
ATOM 1678 O O . PRO A 1 216 ? 25.209 0.629 -11.680 1.00 70.38 216 PRO A O 1
ATOM 1681 N N . LEU A 1 217 ? 24.673 -0.797 -13.304 1.00 76.50 217 LEU A N 1
ATOM 1682 C CA . LEU A 1 217 ? 25.747 -0.354 -14.223 1.00 76.50 217 LEU A CA 1
ATOM 1683 C C . LEU A 1 217 ? 25.260 0.209 -15.569 1.00 76.50 217 LEU A C 1
ATOM 1685 O O . LEU A 1 217 ? 26.074 0.569 -16.420 1.00 76.50 217 LEU A O 1
ATOM 1689 N N . GLY A 1 218 ? 23.958 0.299 -15.797 1.00 73.81 218 GLY A N 1
ATOM 1690 C CA . GLY A 1 218 ? 23.373 0.530 -17.114 1.00 73.81 218 GLY A CA 1
ATOM 1691 C C . GLY A 1 218 ? 23.229 -0.757 -17.923 1.00 73.81 218 GLY A C 1
ATOM 1692 O O . GLY A 1 218 ? 23.980 -1.714 -17.736 1.00 73.81 218 GLY A O 1
ATOM 1693 N N . MET A 1 219 ? 22.333 -0.742 -18.912 1.00 79.56 219 MET A N 1
ATOM 1694 C CA . MET A 1 219 ? 22.099 -1.871 -19.831 1.00 79.56 219 MET A CA 1
ATOM 1695 C C . MET A 1 219 ? 23.354 -2.305 -20.616 1.00 79.56 219 MET A C 1
ATOM 1697 O O . MET A 1 219 ? 23.382 -3.384 -21.202 1.00 79.56 219 MET A O 1
ATOM 1701 N N . ASP A 1 220 ? 24.375 -1.446 -20.692 1.00 82.69 220 ASP A N 1
ATOM 1702 C CA . ASP A 1 220 ? 25.645 -1.668 -21.392 1.00 82.69 220 ASP A CA 1
ATOM 1703 C C . ASP A 1 220 ? 26.877 -1.646 -20.467 1.00 82.69 220 ASP A C 1
ATOM 1705 O O . ASP A 1 220 ? 28.014 -1.629 -20.949 1.00 82.69 220 ASP A O 1
ATOM 1709 N N . GLY A 1 221 ? 26.671 -1.605 -19.147 1.00 76.44 221 GLY A N 1
ATOM 1710 C CA . GLY A 1 221 ? 27.744 -1.451 -18.165 1.00 76.44 221 GLY A CA 1
ATOM 1711 C C . GLY A 1 221 ? 28.404 -0.063 -18.147 1.00 76.44 221 GLY A C 1
ATOM 1712 O O . GLY A 1 221 ? 29.445 0.111 -17.512 1.00 76.44 221 GLY A O 1
ATOM 1713 N N . LYS A 1 222 ? 27.852 0.916 -18.877 1.00 78.38 222 LYS A N 1
ATOM 1714 C CA . LYS A 1 222 ? 28.361 2.292 -19.005 1.00 78.38 222 LYS A CA 1
ATOM 1715 C C . LYS A 1 222 ? 27.275 3.339 -18.747 1.00 78.38 222 LYS A C 1
ATOM 1717 O O . LYS A 1 222 ? 27.410 4.489 -19.165 1.00 78.38 222 LYS A O 1
ATOM 1722 N N . GLY A 1 223 ? 26.205 2.950 -18.060 1.00 72.62 223 GLY A N 1
ATOM 1723 C CA . GLY A 1 223 ? 25.115 3.842 -17.687 1.00 72.62 223 GLY A CA 1
ATOM 1724 C C . GLY A 1 223 ? 24.058 4.078 -18.762 1.00 72.62 223 GLY A C 1
ATOM 1725 O O . GLY A 1 223 ? 23.330 5.065 -18.665 1.00 72.62 223 GLY A O 1
ATOM 1726 N N . LYS A 1 224 ? 23.939 3.216 -19.785 1.00 75.19 224 LYS A N 1
ATOM 1727 C CA . LYS A 1 224 ? 22.787 3.267 -20.698 1.00 75.19 224 LYS A CA 1
ATOM 1728 C C . LYS A 1 224 ? 21.478 3.028 -19.921 1.00 75.19 224 LYS A C 1
ATOM 1730 O O . LYS A 1 224 ? 21.361 1.960 -19.315 1.00 75.19 224 LYS A O 1
ATOM 1735 N N . PRO A 1 225 ? 20.490 3.945 -19.994 1.00 75.56 225 PRO A N 1
ATOM 1736 C CA . PRO A 1 225 ? 19.213 3.777 -19.312 1.00 75.56 225 PRO A CA 1
ATOM 1737 C C . PRO A 1 225 ? 18.436 2.552 -19.800 1.00 75.56 225 PRO A C 1
ATOM 1739 O O . PRO A 1 225 ? 18.485 2.198 -20.984 1.00 75.56 225 PRO A O 1
ATOM 1742 N N . GLY A 1 226 ? 17.704 1.939 -18.881 1.00 81.81 226 GLY A N 1
ATOM 1743 C CA . GLY A 1 226 ? 16.949 0.701 -19.080 1.00 81.81 226 GLY A CA 1
ATOM 1744 C C . GLY A 1 226 ? 15.666 0.613 -18.260 1.00 81.81 226 GLY A C 1
ATOM 1745 O O . GLY A 1 226 ? 14.958 -0.384 -18.388 1.00 81.81 226 GLY A O 1
ATOM 1746 N N . GLY A 1 227 ? 15.354 1.641 -17.463 1.00 84.94 227 GLY A N 1
ATOM 1747 C CA . GLY A 1 227 ? 14.103 1.708 -16.719 1.00 84.94 227 GLY A CA 1
ATOM 1748 C C . GLY A 1 227 ? 12.882 1.516 -17.622 1.00 84.94 227 GLY A C 1
ATOM 1749 O O . GLY A 1 227 ? 12.819 2.057 -18.731 1.00 84.94 227 GLY A O 1
ATOM 1750 N N . ARG A 1 228 ? 11.918 0.722 -17.157 1.00 89.25 228 ARG A N 1
ATOM 1751 C CA . ARG A 1 228 ? 10.702 0.391 -17.910 1.00 89.25 228 ARG A CA 1
ATOM 1752 C C . ARG A 1 228 ? 9.502 0.243 -16.989 1.00 89.25 228 ARG A C 1
ATOM 1754 O O . ARG A 1 228 ? 9.653 0.065 -15.786 1.00 89.25 228 ARG A O 1
ATOM 1761 N N . VAL A 1 229 ? 8.318 0.316 -17.580 1.00 91.38 229 VAL A N 1
ATOM 1762 C CA . VAL A 1 229 ? 7.055 0.027 -16.903 1.00 91.38 229 VAL A CA 1
ATOM 1763 C C . VAL A 1 229 ? 6.582 -1.336 -17.380 1.00 91.38 229 VAL A C 1
ATOM 1765 O O . VAL A 1 229 ? 6.679 -1.631 -18.570 1.00 91.38 229 VAL A O 1
ATOM 1768 N N . ARG A 1 230 ? 6.091 -2.164 -16.465 1.00 93.38 230 ARG A N 1
ATOM 1769 C CA . ARG A 1 230 ? 5.384 -3.397 -16.789 1.00 93.38 230 ARG A CA 1
ATOM 1770 C C . ARG A 1 230 ? 3.973 -3.363 -16.251 1.00 93.38 230 ARG A C 1
ATOM 1772 O O . ARG A 1 230 ? 3.733 -2.828 -15.175 1.00 93.38 230 ARG A O 1
ATOM 1779 N N . VAL A 1 231 ? 3.060 -3.967 -16.997 1.00 95.06 231 VAL A N 1
ATOM 1780 C CA . VAL A 1 231 ? 1.688 -4.210 -16.551 1.00 95.06 231 VAL A CA 1
ATOM 1781 C C . VAL A 1 231 ? 1.511 -5.706 -16.400 1.00 95.06 231 VAL A C 1
ATOM 1783 O O . VAL A 1 231 ? 1.672 -6.439 -17.376 1.00 95.06 231 VAL A O 1
ATOM 1786 N N . LEU A 1 232 ? 1.224 -6.135 -15.179 1.00 95.19 232 LEU A N 1
ATOM 1787 C CA . LEU A 1 232 ? 1.024 -7.517 -14.789 1.00 95.19 232 LEU A CA 1
ATOM 1788 C C . LEU A 1 232 ? -0.478 -7.805 -14.655 1.00 95.19 232 LEU A C 1
ATOM 1790 O O . LEU A 1 232 ? -1.227 -7.001 -14.098 1.00 95.19 232 LEU A O 1
ATOM 1794 N N . GLU A 1 233 ? -0.909 -8.961 -15.156 1.00 93.50 233 GLU A N 1
ATOM 1795 C CA . GLU A 1 233 ? -2.296 -9.439 -15.085 1.00 93.50 233 GLU A CA 1
ATOM 1796 C C . GLU A 1 233 ? -2.353 -10.804 -14.389 1.00 93.50 233 GLU A C 1
ATOM 1798 O O . GLU A 1 233 ? -1.662 -11.734 -14.816 1.00 93.50 233 GLU A O 1
ATOM 1803 N N . ASP A 1 234 ? -3.184 -10.886 -13.347 1.00 91.06 234 ASP A N 1
ATOM 1804 C CA . ASP A 1 234 ? -3.680 -12.119 -12.726 1.00 91.06 234 ASP A CA 1
ATOM 1805 C C . ASP A 1 234 ? -4.901 -12.577 -13.536 1.00 91.06 234 ASP A C 1
ATOM 1807 O O . ASP A 1 234 ? -5.900 -11.855 -13.645 1.00 91.06 234 ASP A O 1
ATOM 1811 N N . LYS A 1 235 ? -4.794 -13.731 -14.199 1.00 87.88 235 LYS A N 1
ATOM 1812 C CA . LYS A 1 235 ? -5.827 -14.188 -15.144 1.00 87.88 235 LYS A CA 1
ATOM 1813 C C . LYS A 1 235 ? -6.894 -15.062 -14.516 1.00 87.88 235 LYS A C 1
ATOM 1815 O O . LYS A 1 235 ? -7.975 -15.179 -15.103 1.00 87.88 235 LYS A O 1
ATOM 1820 N N . ASP A 1 236 ? -6.590 -15.715 -13.405 1.00 87.88 236 ASP A N 1
ATOM 1821 C CA . ASP A 1 236 ? -7.488 -16.672 -12.764 1.00 87.88 236 ASP A CA 1
ATOM 1822 C C . ASP A 1 236 ? -7.987 -16.217 -11.384 1.00 87.88 236 ASP A C 1
ATOM 1824 O O . ASP A 1 236 ? -8.896 -16.842 -10.829 1.00 87.88 236 ASP A O 1
ATOM 1828 N N . GLY A 1 237 ? -7.518 -15.060 -10.916 1.00 81.69 237 GLY A N 1
ATOM 1829 C CA . GLY A 1 237 ? -7.931 -14.412 -9.681 1.00 81.69 237 GLY A CA 1
ATOM 1830 C C . GLY A 1 237 ? -7.385 -15.104 -8.437 1.00 81.69 237 GLY A C 1
ATOM 1831 O O . GLY A 1 237 ? -8.009 -14.992 -7.376 1.00 81.69 237 GLY A O 1
ATOM 1832 N N . ASP A 1 238 ? -6.299 -15.875 -8.553 1.00 80.50 238 ASP A N 1
ATOM 1833 C CA . ASP A 1 238 ? -5.700 -16.594 -7.428 1.00 80.50 238 ASP A CA 1
ATOM 1834 C C . ASP A 1 238 ? -4.710 -15.737 -6.609 1.00 80.50 238 ASP A C 1
ATOM 1836 O O . ASP A 1 238 ? -4.270 -16.157 -5.530 1.00 80.50 238 ASP A O 1
ATOM 1840 N N . GLY A 1 239 ? -4.431 -14.509 -7.066 1.00 79.06 239 GLY A N 1
ATOM 1841 C CA . GLY A 1 239 ? -3.492 -13.569 -6.461 1.00 79.06 239 GLY A CA 1
ATOM 1842 C C . GLY A 1 239 ? -2.063 -13.686 -6.996 1.00 79.06 239 GLY A C 1
ATOM 1843 O O . GLY A 1 239 ? -1.184 -12.950 -6.533 1.00 79.06 239 GLY A O 1
ATOM 1844 N N . ARG A 1 240 ? -1.805 -14.583 -7.950 1.00 87.88 240 ARG A N 1
ATOM 1845 C CA . ARG A 1 240 ? -0.569 -14.655 -8.723 1.00 87.88 240 ARG A CA 1
ATOM 1846 C C . ARG A 1 240 ? -0.759 -13.921 -10.049 1.00 87.88 240 ARG A C 1
ATOM 1848 O O . ARG A 1 240 ? -1.822 -13.900 -10.643 1.00 87.88 240 ARG A O 1
ATOM 1855 N N . TYR A 1 241 ? 0.287 -13.238 -10.491 1.00 90.25 241 TYR A N 1
ATOM 1856 C CA . TYR A 1 241 ? 0.298 -12.512 -11.752 1.00 90.25 241 TYR A CA 1
ATOM 1857 C C . TYR A 1 241 ? 1.090 -13.319 -12.787 1.00 90.25 241 TYR A C 1
ATOM 1859 O O . TYR A 1 241 ? 2.323 -13.310 -12.782 1.00 90.25 241 TYR A O 1
ATOM 1867 N N . GLU A 1 242 ? 0.395 -14.032 -13.679 1.00 89.19 242 GLU A N 1
ATOM 1868 C CA . GLU A 1 242 ? 1.004 -14.980 -14.634 1.00 89.19 242 GLU A CA 1
ATOM 1869 C C . GLU A 1 242 ? 1.611 -14.296 -15.852 1.00 89.19 242 GLU A C 1
ATOM 1871 O O . GLU A 1 242 ? 2.398 -14.902 -16.580 1.00 89.19 242 GLU A O 1
ATOM 1876 N N . THR A 1 243 ? 1.160 -13.083 -16.168 1.00 91.81 243 THR A N 1
ATOM 1877 C CA . THR A 1 243 ? 1.537 -12.434 -17.421 1.00 91.81 243 THR A CA 1
ATOM 1878 C C . THR A 1 243 ? 1.937 -10.997 -17.216 1.00 91.81 243 THR A C 1
ATOM 1880 O O . THR A 1 243 ? 1.322 -10.285 -16.430 1.00 91.81 243 THR A O 1
ATOM 1883 N N . SER A 1 244 ? 2.943 -10.563 -17.976 1.00 92.94 244 SER A N 1
ATOM 1884 C CA . SER A 1 244 ? 3.341 -9.166 -18.042 1.00 92.94 244 SER A CA 1
ATOM 1885 C C . SER A 1 244 ? 3.526 -8.682 -19.475 1.00 92.94 244 SER A C 1
ATOM 1887 O O . SER A 1 244 ? 3.887 -9.438 -20.381 1.00 92.94 244 SER A O 1
ATOM 1889 N N . GLN A 1 245 ? 3.280 -7.392 -19.678 1.00 92.25 245 GLN A N 1
ATOM 1890 C CA . GLN A 1 245 ? 3.536 -6.683 -20.930 1.00 92.25 245 GLN A CA 1
ATOM 1891 C C . GLN A 1 245 ? 4.304 -5.384 -20.669 1.00 92.25 245 GLN A C 1
ATOM 1893 O O . GLN A 1 245 ? 4.223 -4.815 -19.579 1.00 92.25 245 GLN A O 1
ATOM 1898 N N . LEU A 1 246 ? 5.088 -4.981 -21.671 1.00 78.12 246 LEU A N 1
ATOM 1899 C CA . LEU A 1 246 ? 5.843 -3.723 -21.740 1.00 78.12 246 LEU A CA 1
ATOM 1900 C C . LEU A 1 246 ? 4.955 -2.570 -22.221 1.00 78.12 246 LEU A C 1
ATOM 1902 O O . LEU A 1 246 ? 4.105 -2.835 -23.102 1.00 78.12 246 LEU A O 1
#

Radius of gyration: 20.68 Å; chains: 1; bounding box: 54×46×44 Å

Foldseek 3Di:
DDPDDPDDWAKWFQKQDQQRWTWMWTADSVQKIWIDTDHDIFQDIDGNPADKDWDWFDDDQKIFIDILLDQHGRDIDGNPTPHGDLDMDGGGLNFDFDDDDDDDPHGDHSVRSNVVSVVVCSVVVVVDDPVRNVVVVVVVVVVPPPPQPDVVVVVPPDPPPPVDDDDDPVVVQVPDDDPPSHGDDAQDDPPQDEAFDGWGAHNVRKIKTWHFPLPPQGPVNRNPGDIDIKTFDDDPPPNHGPHIDD

Secondary structure (DSSP, 8-state):
---------EEEEEEE-TTS-EEEEEE-TT-EEEEEETTEEEEEEEETTS---EEEEEETTEEEEEETT-SS-SEEEE----------EESTT--B--------SS---HHHHHHHHHHH-THHHHTS-HHHHHHHHHHHHHH-PPP---HHHHTTS------PPPPPHHHHHHT--PPTT--------TTT--SEEEEEE-TTS-EEEEE-TTTTT-TTSS-----EEEEEE-SSSSS---EEE-

pLDDT: mean 78.02, std 15.31, range [30.92, 96.88]